Protein AF-A0A376LDK3-F1 (afdb_monomer_lite)

Organism: Escherichia coli (NCBI:txid562)

Radius of gyration: 25.38 Å; chains: 1; bounding box: 50×48×61 Å

Secondary structure (DSSP, 8-state):
--PPPPP--HHHHHHHHHHTT-B-S-HHHHHHHHHHH-HHHHHHHHGGGEEEEE-TTS-EEEEEEEPTT-BHHHHHHHHHHHHHHHHHHHHHHHHHHHHHHHHHHHHHHTT-TTGGG-GGGB-GGGHHHHHHHHHHHHHHHHH---HHHHHHHHTT----HHHHGGG--HHHHHHHHHHB-HHHHHHHHHTT--

Foldseek 3Di:
DPDDDDDDQLVRLLVLCVVLPAAEPDSVVSSVCCVVQNPVNLCVQQQVQFDWDADPVRDIDGDSHGDHPHYPVVSVVSVVVVVVVVVVVVVVVVVVLVVLLVLLLVLQLVVPQVSLLDCVFFDPVCVVVSVVLNVVLVVLLVPDPPPVSVVCVVVVHDHGSNRSSVSDDPVSSVSSLVGGDPVSVVSSVVVPPD

Structure (mmCIF, N/CA/C/O backbone):
data_AF-A0A376LDK3-F1
#
_entry.id   AF-A0A376LDK3-F1
#
loop_
_atom_site.group_PDB
_atom_site.id
_atom_site.type_symbol
_atom_site.label_atom_id
_atom_site.label_alt_id
_atom_site.label_comp_id
_atom_site.label_asym_id
_atom_site.label_entity_id
_atom_site.label_seq_id
_atom_site.pdbx_PDB_ins_code
_atom_site.Cartn_x
_atom_site.Cartn_y
_atom_site.Cartn_z
_atom_site.occupancy
_atom_site.B_iso_or_equiv
_atom_site.auth_seq_id
_atom_site.auth_comp_id
_atom_site.auth_asym_id
_atom_site.auth_atom_id
_atom_site.pdbx_PDB_model_num
ATOM 1 N N . MET A 1 1 ? 11.471 0.321 31.459 1.00 45.50 1 MET A N 1
ATOM 2 C CA . MET A 1 1 ? 10.800 -0.298 30.294 1.00 45.50 1 MET A CA 1
ATOM 3 C C . MET A 1 1 ? 9.301 -0.190 30.492 1.00 45.50 1 MET A C 1
ATOM 5 O O . MET A 1 1 ? 8.832 -0.528 31.570 1.00 45.50 1 MET A O 1
ATOM 9 N N . ILE A 1 2 ? 8.561 0.310 29.501 1.00 55.84 2 ILE A N 1
ATOM 10 C CA . ILE A 1 2 ? 7.094 0.268 29.533 1.00 55.84 2 ILE A CA 1
ATOM 11 C C . ILE A 1 2 ? 6.700 -1.171 29.190 1.00 55.84 2 ILE A C 1
ATOM 13 O O . ILE A 1 2 ? 6.994 -1.636 28.091 1.00 55.84 2 ILE A O 1
ATOM 17 N N . ALA A 1 3 ? 6.115 -1.889 30.147 1.00 75.81 3 ALA A N 1
ATOM 18 C CA . ALA A 1 3 ? 5.680 -3.266 29.942 1.00 75.81 3 ALA A CA 1
ATOM 19 C C . ALA A 1 3 ? 4.561 -3.337 28.890 1.00 75.81 3 ALA A C 1
ATOM 21 O O . ALA A 1 3 ? 3.745 -2.416 28.768 1.00 75.81 3 ALA A O 1
ATOM 22 N N . ALA A 1 4 ? 4.517 -4.437 28.134 1.00 81.75 4 ALA A N 1
ATOM 23 C CA . ALA A 1 4 ? 3.424 -4.698 27.207 1.00 81.75 4 ALA A CA 1
ATOM 24 C C . ALA A 1 4 ? 2.089 -4.719 27.966 1.00 81.75 4 ALA A C 1
ATOM 26 O O . ALA A 1 4 ? 1.998 -5.247 29.076 1.00 81.75 4 ALA A O 1
ATOM 27 N N . LYS A 1 5 ? 1.045 -4.128 27.373 1.00 82.50 5 LYS A N 1
ATOM 28 C CA . LYS A 1 5 ? -0.287 -4.146 27.986 1.00 82.50 5 LYS A CA 1
ATOM 29 C C . LYS A 1 5 ? -0.796 -5.594 28.039 1.00 82.50 5 LYS A C 1
ATOM 31 O O . LYS A 1 5 ? -0.665 -6.293 27.033 1.00 82.50 5 LYS A O 1
ATOM 36 N N . PRO A 1 6 ? -1.383 -6.036 29.166 1.00 87.31 6 PRO A N 1
ATOM 37 C CA . PRO A 1 6 ? -1.917 -7.386 29.277 1.00 87.31 6 PRO A CA 1
ATOM 38 C C . PRO A 1 6 ? -3.079 -7.591 28.301 1.00 87.31 6 PRO A C 1
ATOM 40 O O . PRO A 1 6 ? -3.786 -6.640 27.946 1.00 87.31 6 PRO A O 1
ATOM 43 N N . HIS A 1 7 ? -3.273 -8.843 27.887 1.00 90.12 7 HIS A N 1
ATOM 44 C CA . HIS A 1 7 ? -4.438 -9.243 27.108 1.00 90.12 7 HIS A CA 1
ATOM 45 C C . HIS A 1 7 ? -5.730 -8.912 27.869 1.00 90.12 7 HIS A C 1
ATOM 47 O O . HIS A 1 7 ? -5.774 -8.998 29.096 1.00 90.12 7 HIS A O 1
ATOM 53 N N . LYS A 1 8 ? -6.770 -8.532 27.125 1.00 92.50 8 LYS A N 1
ATOM 54 C CA . LYS A 1 8 ? -8.116 -8.289 27.639 1.00 92.50 8 LYS A CA 1
ATOM 55 C C . LYS A 1 8 ? -9.121 -8.989 26.744 1.00 92.50 8 LYS A C 1
ATOM 57 O O . LYS A 1 8 ? -9.033 -8.857 25.523 1.00 92.50 8 LYS A O 1
ATOM 62 N N . ASP A 1 9 ? -10.071 -9.683 27.350 1.00 95.50 9 ASP A N 1
ATOM 63 C CA . ASP A 1 9 ? -11.200 -10.270 26.641 1.00 95.50 9 ASP A CA 1
ATOM 64 C C . ASP A 1 9 ? -12.110 -9.179 26.046 1.00 95.50 9 ASP A C 1
ATOM 66 O O . ASP A 1 9 ? -12.100 -8.020 26.473 1.00 95.50 9 ASP A O 1
ATOM 70 N N . TYR A 1 10 ? -12.929 -9.527 25.055 1.00 95.69 10 TYR A N 1
ATOM 71 C CA . TYR A 1 10 ? -13.842 -8.586 24.408 1.00 95.69 10 TYR A CA 1
ATOM 72 C C . TYR A 1 10 ? -14.801 -7.905 25.388 1.00 95.69 10 TYR A C 1
ATOM 74 O O . TYR A 1 10 ? -15.094 -6.717 25.220 1.00 95.69 10 TYR A O 1
ATOM 82 N N . HIS A 1 11 ? -15.254 -8.612 26.425 1.00 96.00 11 HIS A N 1
ATOM 83 C CA . HIS A 1 11 ? -16.090 -8.016 27.467 1.00 96.00 11 HIS A CA 1
ATOM 84 C C . HIS A 1 11 ? -15.324 -6.983 28.305 1.00 96.00 11 HIS A C 1
ATOM 86 O O . HIS A 1 11 ? -15.854 -5.910 28.595 1.00 96.00 11 HIS A O 1
ATOM 92 N N . GLU A 1 12 ? -14.061 -7.257 28.636 1.00 96.56 12 GLU A N 1
ATOM 93 C CA . GLU A 1 12 ? -13.197 -6.321 29.362 1.00 96.56 12 GLU A CA 1
ATOM 94 C C . GLU A 1 12 ? -12.845 -5.096 28.509 1.00 96.56 12 GLU A C 1
ATOM 96 O O . GLU A 1 12 ? -12.808 -3.970 29.005 1.00 96.56 12 GLU A O 1
ATOM 101 N N . LEU A 1 13 ? -12.613 -5.295 27.209 1.00 96.25 13 LEU A N 1
ATOM 102 C CA . LEU A 1 13 ? -12.382 -4.214 26.253 1.00 96.25 13 LEU A CA 1
ATOM 103 C C . LEU A 1 13 ? -13.614 -3.317 26.114 1.00 96.25 13 LEU A C 1
ATOM 105 O O . LEU A 1 13 ? -13.476 -2.095 26.074 1.00 96.25 13 LEU A O 1
ATOM 109 N N . LEU A 1 14 ? -14.812 -3.904 26.071 1.00 97.00 14 LEU A N 1
ATOM 110 C CA . LEU A 1 14 ? -16.063 -3.151 26.079 1.00 97.00 14 LEU A CA 1
ATOM 111 C C . LEU A 1 14 ? -16.234 -2.369 27.390 1.00 97.00 14 LEU A C 1
ATOM 113 O O . LEU A 1 14 ? -16.564 -1.183 27.350 1.00 97.00 14 LEU A O 1
ATOM 117 N N . GLY A 1 15 ? -15.948 -3.001 28.532 1.00 96.88 15 GLY A N 1
ATOM 118 C CA . GLY A 1 15 ? -15.949 -2.351 29.844 1.00 96.88 15 GLY A CA 1
ATOM 119 C C . GLY A 1 15 ? -15.013 -1.143 29.893 1.00 96.88 15 GLY A C 1
ATOM 120 O O . GLY A 1 15 ? -15.425 -0.064 30.308 1.00 96.88 15 GLY A O 1
ATOM 121 N N . LEU A 1 16 ? -13.798 -1.280 29.358 1.00 96.06 16 LEU A N 1
ATOM 122 C CA . LEU A 1 16 ? -12.819 -0.196 29.272 1.00 96.06 16 LEU A CA 1
ATOM 123 C C . LEU A 1 16 ? -13.313 0.987 28.423 1.00 96.06 16 LEU A C 1
ATOM 125 O O . LEU A 1 16 ? -13.030 2.142 28.739 1.00 96.06 16 LEU A O 1
ATOM 129 N N . LEU A 1 17 ? -14.021 0.727 27.320 1.00 96.88 17 LEU A N 1
ATOM 130 C CA . LEU A 1 17 ? -14.578 1.789 26.476 1.00 96.88 17 LEU A CA 1
ATOM 131 C C . LEU A 1 17 ? -15.693 2.554 27.199 1.00 96.88 17 LEU A C 1
ATOM 133 O O . LEU A 1 17 ? -15.697 3.786 27.163 1.00 96.88 17 LEU A O 1
ATOM 137 N N . LEU A 1 18 ? -16.582 1.836 27.893 1.00 97.00 18 LEU A N 1
ATOM 138 C CA . LEU A 1 18 ? -17.624 2.434 28.732 1.00 97.00 18 LEU A CA 1
ATOM 139 C C . LEU A 1 18 ? -17.014 3.268 29.862 1.00 97.00 18 LEU A C 1
ATOM 141 O O . LEU A 1 18 ? -17.389 4.424 30.036 1.00 97.00 18 LEU A O 1
ATOM 145 N N . GLU A 1 19 ? -16.028 2.715 30.577 1.00 97.25 19 GLU A N 1
ATOM 146 C CA . GLU A 1 19 ? -15.321 3.403 31.661 1.00 97.25 19 GLU A CA 1
ATOM 147 C C . GLU A 1 19 ? -14.725 4.724 31.170 1.00 97.25 19 GLU A C 1
ATOM 149 O O . GLU A 1 19 ? -14.817 5.742 31.846 1.00 97.25 19 GLU A O 1
ATOM 154 N N . ARG A 1 20 ? -14.170 4.742 29.956 1.00 96.44 20 ARG A N 1
ATOM 155 C CA . ARG A 1 20 ? -13.566 5.926 29.329 1.00 96.44 20 ARG A CA 1
ATOM 156 C C . ARG A 1 20 ? -14.573 6.954 28.804 1.00 96.44 20 ARG A C 1
ATOM 158 O O . ARG A 1 20 ? -14.144 8.013 28.346 1.00 96.44 20 ARG A O 1
ATOM 165 N N . GLY A 1 21 ? -15.873 6.679 28.891 1.00 96.62 21 GLY A N 1
ATOM 166 C CA . GLY A 1 21 ? -16.945 7.594 28.494 1.00 96.62 21 GLY A CA 1
ATOM 167 C C . GLY A 1 21 ? -17.462 7.400 27.067 1.00 96.62 21 GLY A C 1
ATOM 168 O O . GLY A 1 21 ? -18.100 8.304 26.533 1.00 96.62 21 GLY A O 1
ATOM 169 N N . MET A 1 22 ? -17.191 6.258 26.423 1.00 97.75 22 MET A N 1
ATOM 170 C CA . MET A 1 22 ? -17.779 5.944 25.117 1.00 97.75 22 MET A CA 1
ATOM 171 C C . MET A 1 22 ? -19.214 5.444 25.283 1.00 97.75 22 MET A C 1
ATOM 173 O O . MET A 1 22 ? -19.478 4.526 26.057 1.00 97.75 22 MET A O 1
ATOM 177 N N . ILE A 1 23 ? -20.131 6.000 24.497 1.00 98.25 23 ILE A N 1
ATOM 178 C CA . ILE A 1 23 ? -21.514 5.530 24.410 1.00 98.25 23 ILE A CA 1
ATOM 179 C C . ILE A 1 23 ? -21.542 4.249 23.573 1.00 98.25 23 ILE A C 1
ATOM 181 O O . ILE A 1 23 ? -21.017 4.213 22.460 1.00 98.25 23 ILE A O 1
ATOM 185 N N . ILE A 1 24 ? -22.166 3.197 24.097 1.00 97.81 24 ILE A N 1
ATOM 186 C CA . ILE A 1 24 ? -22.354 1.927 23.390 1.00 97.81 24 ILE A CA 1
ATOM 187 C C . ILE A 1 24 ? -23.816 1.525 23.543 1.00 97.81 24 ILE A C 1
ATOM 189 O O . ILE A 1 24 ? -24.223 1.108 24.629 1.00 97.81 24 ILE A O 1
ATOM 193 N N . ASN A 1 25 ? -24.596 1.661 22.470 1.00 96.50 25 ASN A N 1
ATOM 194 C CA . ASN A 1 25 ? -26.033 1.389 22.506 1.00 96.50 25 ASN A CA 1
ATOM 195 C C . ASN A 1 25 ? -26.313 -0.114 22.398 1.00 96.50 25 ASN A C 1
ATOM 197 O O . ASN A 1 25 ? -27.138 -0.645 23.135 1.00 96.50 25 ASN A O 1
ATOM 201 N N . ASP A 1 26 ? -25.583 -0.817 21.527 1.00 97.00 26 ASP A N 1
ATOM 202 C CA . ASP A 1 26 ? -25.682 -2.273 21.379 1.00 97.00 26 ASP A CA 1
ATOM 203 C C . ASP A 1 26 ? -24.358 -2.950 21.758 1.00 97.00 26 ASP A C 1
ATOM 205 O O . ASP A 1 26 ? -23.429 -3.082 20.952 1.00 97.00 26 ASP A O 1
ATOM 209 N N . ARG A 1 27 ? -24.277 -3.410 23.012 1.00 97.19 27 ARG A N 1
ATOM 210 C CA . ARG A 1 27 ? -23.076 -4.060 23.564 1.00 97.19 27 ARG A CA 1
ATOM 211 C C . ARG A 1 27 ? -22.736 -5.367 22.853 1.00 97.19 27 ARG A C 1
ATOM 213 O O . ARG A 1 27 ? -21.565 -5.638 22.597 1.00 97.19 27 ARG A O 1
ATOM 220 N N . ASN A 1 28 ? -23.746 -6.154 22.486 1.00 97.38 28 ASN A N 1
ATOM 221 C CA . ASN A 1 28 ? -23.542 -7.430 21.805 1.00 97.38 28 ASN A CA 1
ATOM 222 C C . ASN A 1 28 ? -22.991 -7.202 20.394 1.00 97.38 28 ASN A C 1
ATOM 224 O O . ASN A 1 28 ? -22.058 -7.884 19.966 1.00 97.38 28 ASN A O 1
ATOM 228 N N . ARG A 1 29 ? -23.523 -6.210 19.670 1.00 96.69 29 ARG A N 1
ATOM 229 C CA . ARG A 1 29 ? -22.967 -5.791 18.379 1.00 96.69 29 ARG A CA 1
ATOM 230 C C . ARG A 1 29 ? -21.554 -5.254 18.536 1.00 96.69 29 ARG A C 1
ATOM 232 O O . ARG A 1 29 ? -20.702 -5.641 17.740 1.00 96.69 29 ARG A O 1
ATOM 239 N N . ALA A 1 30 ? -21.284 -4.427 19.543 1.00 97.50 30 ALA A N 1
ATOM 240 C CA . ALA A 1 30 ? -19.947 -3.897 19.787 1.00 97.50 30 ALA A CA 1
ATOM 241 C C . ALA A 1 30 ? -18.916 -5.011 20.026 1.00 97.50 30 ALA A C 1
ATOM 243 O O . ALA A 1 30 ? -17.880 -5.013 19.366 1.00 97.50 30 ALA A O 1
ATOM 244 N N . ILE A 1 31 ? -19.231 -6.013 20.854 1.00 97.75 31 ILE A N 1
ATOM 245 C CA . ILE A 1 31 ? -18.377 -7.197 21.071 1.00 97.75 31 ILE A CA 1
ATOM 246 C C . ILE A 1 31 ? -18.118 -7.940 19.759 1.00 97.75 31 ILE A C 1
ATOM 248 O O . ILE A 1 31 ? -16.963 -8.182 19.412 1.00 97.75 31 ILE A O 1
ATOM 252 N N . ARG A 1 32 ? -19.168 -8.226 18.973 1.00 97.44 32 ARG A N 1
ATOM 253 C CA . ARG A 1 32 ? -19.007 -8.871 17.655 1.00 97.44 32 ARG A CA 1
ATOM 254 C C . ARG A 1 32 ? -18.116 -8.058 16.714 1.00 97.44 32 ARG A C 1
ATOM 256 O O . ARG A 1 32 ? -17.373 -8.627 15.924 1.00 97.44 32 ARG A O 1
ATOM 263 N N . LYS A 1 33 ? -18.188 -6.724 16.745 1.00 97.25 33 LYS A N 1
ATOM 264 C CA . LYS A 1 33 ? -17.343 -5.871 15.893 1.00 97.25 33 LYS A CA 1
ATOM 265 C C . LYS A 1 33 ? -15.912 -5.764 16.403 1.00 97.25 33 LYS A C 1
ATOM 267 O O . LYS A 1 33 ? -14.994 -5.760 15.584 1.00 97.25 33 LYS A O 1
ATOM 272 N N . LEU A 1 34 ? -15.711 -5.748 17.717 1.00 96.75 34 LEU A N 1
ATOM 273 C CA . LEU A 1 34 ? -14.390 -5.831 18.334 1.00 96.75 34 LEU A CA 1
ATOM 274 C C . LEU A 1 34 ? -13.687 -7.146 17.981 1.00 96.75 34 LEU A C 1
ATOM 276 O O . LEU A 1 34 ? -12.497 -7.106 17.678 1.00 96.75 34 LEU A O 1
ATOM 280 N N . SER A 1 35 ? -14.405 -8.273 17.939 1.00 96.25 35 SER A N 1
ATOM 281 C CA . SER A 1 35 ? -13.826 -9.560 17.532 1.00 96.25 35 SER A CA 1
ATOM 282 C C . SER A 1 35 ? -13.539 -9.647 16.032 1.00 96.25 35 SER A C 1
ATOM 284 O O . SER A 1 35 ? -12.502 -10.169 15.640 1.00 96.25 35 SER A O 1
ATOM 286 N N . GLN A 1 36 ? -14.406 -9.082 15.184 1.00 96.19 36 GLN A N 1
ATOM 287 C CA . GLN A 1 36 ? -14.235 -9.109 13.724 1.00 96.19 36 GLN A CA 1
ATOM 288 C C . GLN A 1 36 ? -13.151 -8.153 13.207 1.00 96.19 36 GLN A C 1
ATOM 290 O O . GLN A 1 36 ? -12.461 -8.470 12.242 1.00 96.19 36 GLN A O 1
ATOM 295 N N . VAL A 1 37 ? -13.044 -6.951 13.782 1.00 96.00 37 VAL A N 1
ATOM 296 C CA . VAL A 1 37 ? -12.155 -5.889 13.269 1.00 96.00 37 VAL A CA 1
ATOM 297 C C . VAL A 1 37 ? -10.897 -5.727 14.118 1.00 96.00 37 VAL A C 1
ATOM 299 O O . VAL A 1 37 ? -9.852 -5.334 13.597 1.00 96.00 37 VAL A O 1
ATOM 302 N N . GLY A 1 38 ? -10.981 -6.037 15.411 1.00 95.38 38 GLY A N 1
ATOM 303 C CA . GLY A 1 38 ? -9.908 -5.844 16.376 1.00 95.38 38 GLY A CA 1
ATOM 304 C C . GLY A 1 38 ? -9.941 -4.465 17.039 1.00 95.38 38 GLY A C 1
ATOM 305 O O . GLY A 1 38 ? -10.113 -3.430 16.388 1.00 95.38 38 GLY A O 1
ATOM 306 N N . TYR A 1 39 ? -9.709 -4.448 18.355 1.00 94.94 39 TYR A N 1
ATOM 307 C CA . TYR A 1 39 ? -9.692 -3.228 19.169 1.00 94.94 39 TYR A CA 1
ATOM 308 C C . TYR A 1 39 ? -8.679 -2.198 18.664 1.00 94.94 39 TYR A C 1
ATOM 310 O O . TYR A 1 39 ? -9.011 -1.026 18.519 1.00 94.94 39 TYR A O 1
ATOM 318 N N . TYR A 1 40 ? -7.448 -2.625 18.362 1.00 93.81 40 TYR A N 1
ATOM 319 C CA . TYR A 1 40 ? -6.385 -1.704 17.957 1.00 93.81 40 TYR A CA 1
ATOM 320 C C . TYR A 1 40 ? -6.697 -1.010 16.625 1.00 93.81 40 TYR A C 1
ATOM 322 O O . TYR A 1 40 ? -6.542 0.205 16.515 1.00 93.81 40 TYR A O 1
ATOM 330 N N . ARG A 1 41 ? -7.233 -1.752 15.646 1.00 94.69 41 ARG A N 1
ATOM 331 C CA . ARG A 1 41 ? -7.661 -1.192 14.358 1.00 94.69 41 ARG A CA 1
ATOM 332 C C . ARG A 1 41 ? -8.772 -0.165 14.538 1.00 94.69 41 ARG A C 1
ATOM 334 O O . ARG A 1 41 ? -8.656 0.940 14.020 1.00 94.69 41 ARG A O 1
ATOM 341 N N . LEU A 1 42 ? -9.815 -0.507 15.295 1.00 96.62 42 LEU A N 1
ATOM 342 C CA . LEU A 1 42 ? -10.904 0.427 15.584 1.00 96.62 42 LEU A CA 1
ATOM 343 C C . LEU A 1 42 ? -10.421 1.632 16.408 1.00 96.62 42 LEU A C 1
ATOM 345 O O . LEU A 1 42 ? -10.965 2.726 16.274 1.00 96.62 42 LEU A O 1
ATOM 349 N N . SER A 1 43 ? -9.341 1.474 17.182 1.00 95.31 43 SER A N 1
ATOM 350 C CA . SER A 1 43 ? -8.823 2.557 18.010 1.00 95.31 43 SER A CA 1
ATOM 351 C C . SER A 1 43 ? -8.268 3.754 17.272 1.00 95.31 43 SER A C 1
ATOM 353 O O . SER A 1 43 ? -8.377 4.863 17.791 1.00 95.31 43 SER A O 1
ATOM 355 N N . GLY A 1 44 ? -7.788 3.565 16.042 1.00 95.81 44 GLY A N 1
ATOM 356 C CA . GLY A 1 44 ? -7.421 4.682 15.176 1.00 95.81 44 GLY A CA 1
ATOM 357 C C . GLY A 1 44 ? -8.606 5.599 14.856 1.00 95.81 44 GLY A C 1
ATOM 358 O O . GLY A 1 44 ? -8.418 6.802 14.712 1.00 95.81 44 GLY A O 1
ATOM 359 N N . PHE A 1 45 ? -9.829 5.062 14.821 1.00 96.56 45 PHE A N 1
ATOM 360 C CA . PHE A 1 45 ? -11.023 5.804 14.407 1.00 96.56 45 PHE A CA 1
ATOM 361 C C . PHE A 1 45 ? -11.660 6.615 15.543 1.00 96.56 45 PHE A C 1
ATOM 363 O O . PHE A 1 45 ? -12.203 7.682 15.281 1.00 96.56 45 PHE A O 1
ATOM 370 N N . TRP A 1 46 ? -11.554 6.175 16.804 1.00 95.50 46 TRP A N 1
ATOM 371 C CA . TRP A 1 46 ? -11.980 6.981 17.964 1.00 95.50 46 TRP A CA 1
ATOM 372 C C . TRP A 1 46 ? -10.839 7.785 18.601 1.00 95.50 46 TRP A C 1
ATOM 374 O O . TRP A 1 46 ? -11.082 8.566 19.521 1.00 95.50 46 TRP A O 1
ATOM 384 N N . TYR A 1 47 ? -9.583 7.606 18.169 1.00 94.88 47 TYR A N 1
ATOM 385 C CA . TYR A 1 47 ? -8.443 8.363 18.702 1.00 94.88 47 TYR A CA 1
ATOM 386 C C . T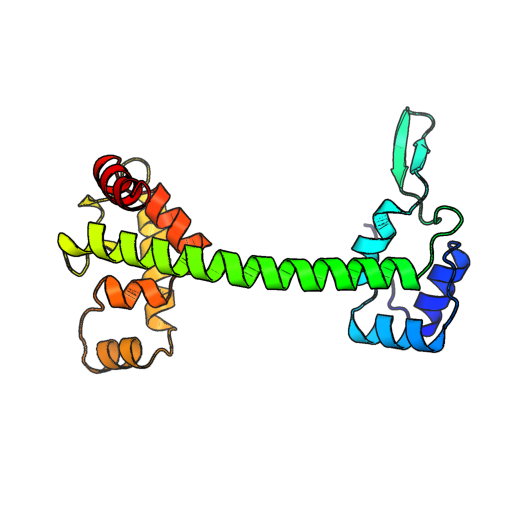YR A 1 47 ? -8.631 9.891 18.594 1.00 94.88 47 TYR A C 1
ATOM 388 O O . TYR A 1 47 ? -8.405 10.578 19.596 1.00 94.88 47 TYR A O 1
ATOM 396 N N . PRO A 1 48 ? -9.126 10.447 17.465 1.00 93.94 48 PRO A N 1
ATOM 397 C CA . PRO A 1 48 ? -9.408 11.880 17.347 1.00 93.94 48 PRO A CA 1
ATOM 398 C C . PRO A 1 48 ? -10.518 12.377 18.282 1.00 93.94 48 PRO A C 1
ATOM 400 O O . PRO A 1 48 ? -10.593 13.575 18.550 1.00 93.94 48 PRO A O 1
ATOM 403 N N . SER A 1 49 ? -11.355 11.479 18.801 1.00 95.06 49 SER A N 1
ATOM 404 C CA . SER A 1 49 ? -12.450 11.793 19.725 1.00 95.06 49 SER A CA 1
ATOM 405 C C . SER A 1 49 ? -12.025 11.762 21.197 1.00 95.06 49 SER A C 1
ATOM 407 O O . SER A 1 49 ? -12.867 11.881 22.082 1.00 95.06 49 SER A O 1
ATOM 409 N N . ARG A 1 50 ? -10.731 11.590 21.495 1.00 95.75 50 ARG A N 1
ATOM 410 C CA . ARG A 1 50 ? -10.192 11.662 22.862 1.00 95.75 50 ARG A CA 1
ATOM 411 C C . ARG A 1 50 ? -9.984 13.104 23.309 1.00 95.75 50 ARG A C 1
ATOM 413 O O . ARG A 1 50 ? -9.522 13.928 22.521 1.00 95.75 50 ARG A O 1
ATOM 420 N N . ILE A 1 51 ? -10.248 13.392 24.579 1.00 95.19 51 ILE A N 1
ATOM 421 C CA . ILE A 1 51 ? -10.038 14.720 25.168 1.00 95.19 51 ILE A CA 1
ATOM 422 C C . ILE A 1 51 ? -8.550 15.086 25.096 1.00 95.19 51 ILE A C 1
ATOM 424 O O . ILE A 1 51 ? -7.694 14.275 25.465 1.00 95.19 51 ILE A O 1
ATOM 428 N N . ILE A 1 52 ? -8.251 16.297 24.619 1.00 94.19 52 ILE A N 1
ATOM 429 C CA . ILE A 1 52 ? -6.910 16.890 24.664 1.00 94.19 52 ILE A CA 1
ATOM 430 C C . ILE A 1 52 ? -6.748 17.572 26.022 1.00 94.19 52 ILE A C 1
ATOM 432 O O . ILE A 1 52 ? -7.587 18.383 26.402 1.00 94.19 52 ILE A O 1
ATOM 436 N N . ALA A 1 53 ? -5.679 17.240 26.736 1.00 91.12 53 ALA A N 1
ATOM 437 C CA . ALA A 1 53 ? -5.267 17.921 27.954 1.00 91.12 53 ALA A CA 1
ATOM 438 C C . ALA A 1 53 ? -3.905 18.583 27.734 1.00 91.12 53 ALA A C 1
ATOM 440 O O . ALA A 1 53 ? -3.078 18.082 26.969 1.00 91.12 53 ALA A O 1
ATOM 441 N N . THR A 1 54 ? -3.668 19.692 28.427 1.00 90.69 54 THR A N 1
ATOM 442 C CA . THR A 1 54 ? -2.395 20.415 28.392 1.00 90.69 54 THR A CA 1
ATOM 443 C C . THR A 1 54 ? -1.700 20.239 29.730 1.00 90.69 54 THR A C 1
ATOM 445 O O . THR A 1 54 ? -2.312 20.398 30.781 1.00 90.69 54 THR A O 1
ATOM 448 N N . THR A 1 55 ? -0.430 19.856 29.689 1.00 86.69 55 THR A N 1
ATOM 449 C CA . THR A 1 55 ? 0.426 19.809 30.880 1.00 86.69 55 THR A CA 1
ATOM 450 C C . THR A 1 55 ? 0.772 21.215 31.361 1.00 86.69 55 THR A C 1
ATOM 452 O O . THR A 1 55 ? 0.772 22.158 30.572 1.00 86.69 55 THR A O 1
ATOM 455 N N . ASP A 1 56 ? 1.195 21.340 32.617 1.00 83.88 56 ASP A N 1
ATOM 456 C CA . ASP A 1 56 ? 1.634 22.619 33.203 1.00 83.88 56 ASP A CA 1
ATOM 457 C C . ASP A 1 56 ? 2.808 23.267 32.441 1.00 83.88 56 ASP A C 1
ATOM 459 O O . ASP A 1 56 ? 3.046 24.465 32.539 1.00 83.88 56 ASP A O 1
ATOM 463 N N . LYS A 1 57 ? 3.530 22.479 31.631 1.00 83.88 57 LYS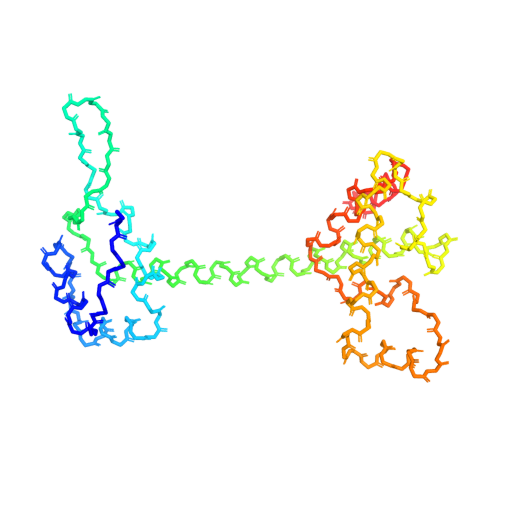 A N 1
ATOM 464 C CA . LYS A 1 57 ? 4.631 22.925 30.761 1.00 83.88 57 LYS A CA 1
ATOM 465 C C . LYS A 1 57 ? 4.174 23.333 29.350 1.00 83.88 57 LYS A C 1
ATOM 467 O O . LYS A 1 57 ? 5.008 23.479 28.463 1.00 83.88 57 LYS A O 1
ATOM 472 N N . GLY A 1 58 ? 2.866 23.452 29.108 1.00 85.44 58 GLY A N 1
ATOM 473 C CA . GLY A 1 58 ? 2.286 23.865 27.823 1.00 85.44 58 GLY A CA 1
ATOM 474 C C . GLY A 1 58 ? 2.198 22.768 26.752 1.00 85.44 58 GLY A C 1
ATOM 475 O O . GLY A 1 58 ? 1.740 23.030 25.643 1.00 85.44 58 GLY A O 1
ATOM 476 N N . LEU A 1 59 ? 2.600 21.527 27.052 1.00 86.88 59 LEU A N 1
ATOM 477 C CA . LEU A 1 59 ? 2.548 20.422 26.088 1.00 86.88 59 LEU A CA 1
ATOM 478 C C . LEU A 1 59 ? 1.152 19.780 26.060 1.00 86.88 59 LEU A C 1
ATOM 480 O O . LEU A 1 59 ? 0.664 19.336 27.102 1.00 86.88 59 LEU A O 1
ATOM 484 N N . SER A 1 60 ? 0.534 19.701 24.878 1.00 89.19 60 SER A N 1
ATOM 485 C CA . SER A 1 60 ? -0.773 19.057 24.656 1.00 89.19 60 SER A CA 1
ATOM 486 C C . SER A 1 60 ? -0.644 17.551 24.406 1.00 89.19 60 SER A C 1
ATOM 488 O O . SER A 1 60 ? 0.204 17.119 23.627 1.00 89.19 60 SER A O 1
ATOM 490 N N . TYR A 1 61 ? -1.522 16.746 25.007 1.00 89.88 61 TYR A N 1
ATOM 491 C CA . TYR A 1 61 ? -1.602 15.298 24.790 1.00 89.88 61 TYR A CA 1
ATOM 492 C C . TYR A 1 61 ? -3.053 14.795 24.788 1.00 89.88 61 TYR A C 1
ATOM 494 O O . TYR A 1 61 ? -3.956 15.419 25.343 1.00 89.88 61 TYR A O 1
ATOM 502 N N . ARG A 1 62 ? -3.296 13.645 24.150 1.00 91.38 62 ARG A N 1
ATOM 503 C CA . ARG A 1 62 ? -4.613 12.985 24.136 1.00 91.38 62 ARG A CA 1
ATOM 504 C C . ARG A 1 62 ? -4.743 12.078 25.356 1.00 91.38 62 ARG A C 1
ATOM 506 O O . ARG A 1 62 ? -3.939 11.165 25.535 1.00 91.38 62 ARG A O 1
ATOM 513 N N . THR A 1 63 ? -5.771 12.301 26.163 1.00 93.44 63 THR A N 1
ATOM 514 C CA . THR A 1 63 ? -6.099 11.445 27.309 1.00 93.44 63 THR A CA 1
ATOM 515 C C . THR A 1 63 ? -6.741 10.128 26.855 1.00 93.44 63 THR A C 1
ATOM 517 O O . THR A 1 63 ? -7.015 9.909 25.673 1.00 93.44 63 THR A O 1
ATOM 520 N N . ASP A 1 64 ? -7.004 9.225 27.799 1.00 92.62 64 ASP A N 1
ATOM 521 C CA . ASP A 1 64 ? -7.799 8.020 27.541 1.00 92.62 64 ASP A CA 1
ATOM 522 C C . ASP A 1 64 ? -9.318 8.266 27.595 1.00 92.62 64 ASP A C 1
ATOM 524 O O . ASP A 1 64 ? -10.077 7.361 27.255 1.00 92.62 64 ASP A O 1
ATOM 528 N N . ARG A 1 65 ? -9.769 9.464 27.993 1.00 96.00 65 ARG A N 1
ATOM 529 C CA . ARG A 1 65 ? -11.191 9.825 28.090 1.00 96.00 65 ARG A CA 1
ATOM 530 C C . ARG A 1 65 ? -11.726 10.320 26.748 1.00 96.00 65 ARG A C 1
ATOM 532 O O . ARG A 1 65 ? -11.030 11.025 26.013 1.00 96.00 65 ARG A O 1
ATOM 539 N N . PHE A 1 66 ? -12.969 9.972 26.439 1.00 96.44 66 PHE A N 1
ATOM 540 C CA . PHE A 1 66 ? -13.646 10.393 25.212 1.00 96.44 66 PHE A CA 1
ATOM 541 C C . PHE A 1 66 ? -14.400 11.715 25.387 1.00 96.44 66 PHE A C 1
ATOM 543 O O . PHE A 1 66 ? -14.858 12.041 26.479 1.00 96.44 66 PHE A O 1
ATOM 550 N N . LEU A 1 67 ? -14.536 12.470 24.295 1.00 96.44 67 LEU A N 1
ATOM 551 C CA . LEU A 1 67 ? -15.416 13.635 24.218 1.00 96.44 67 LEU A CA 1
ATOM 552 C C . LEU A 1 67 ? -16.877 13.205 24.404 1.00 96.44 67 LEU A C 1
ATOM 554 O O . LEU A 1 67 ? -17.287 12.143 23.922 1.00 96.44 67 LEU A O 1
ATOM 558 N N . THR A 1 68 ? -17.678 14.056 25.044 1.00 94.88 68 THR A N 1
ATOM 559 C CA . THR A 1 68 ? -19.115 13.824 25.240 1.00 94.88 68 THR A CA 1
ATOM 560 C C . THR A 1 68 ? -19.817 13.550 23.909 1.00 94.88 68 THR A C 1
ATOM 562 O O . THR A 1 68 ? -19.592 14.244 22.920 1.00 94.88 68 THR A O 1
ATOM 565 N N . GLY A 1 69 ? -20.670 12.523 23.873 1.00 94.75 69 GLY A N 1
ATOM 566 C CA . GLY A 1 69 ? -21.399 12.130 22.661 1.00 94.75 69 GLY A CA 1
ATOM 567 C C . GLY A 1 69 ? -20.622 11.214 21.706 1.00 94.75 69 GLY A C 1
ATOM 568 O O . GLY A 1 69 ? -21.169 10.820 20.673 1.00 94.75 69 GLY A O 1
ATOM 569 N N . THR A 1 70 ? -19.379 10.840 22.034 1.00 96.50 70 THR A N 1
ATOM 570 C CA . THR A 1 70 ? -18.628 9.827 21.277 1.00 96.50 70 THR A CA 1
ATOM 571 C C . THR A 1 70 ? -19.301 8.467 21.439 1.00 96.50 70 THR A C 1
ATOM 573 O O . THR A 1 70 ? -19.357 7.937 22.548 1.00 96.50 70 THR A O 1
ATOM 576 N N . SER A 1 71 ? -19.786 7.882 20.341 1.00 97.81 71 SER A N 1
ATOM 577 C CA . SER A 1 71 ? -20.388 6.547 20.340 1.00 97.81 71 SER A CA 1
ATOM 578 C C . SER A 1 71 ? -19.583 5.535 19.532 1.00 97.81 71 SER A C 1
ATOM 580 O O . SER A 1 71 ? -18.917 5.867 18.540 1.00 97.81 71 SER A O 1
ATOM 582 N N . PHE A 1 72 ? -19.659 4.276 19.957 1.00 97.94 72 PHE A N 1
ATOM 583 C CA . PHE A 1 72 ? -19.033 3.161 19.258 1.00 97.94 72 PHE A CA 1
ATOM 584 C C . PHE A 1 72 ? -19.596 3.015 17.843 1.00 97.94 72 PHE A C 1
ATOM 586 O O . PHE A 1 72 ? -18.837 2.806 16.901 1.00 97.94 72 PHE A O 1
ATOM 593 N N . GLU A 1 73 ? -20.908 3.182 17.672 1.00 97.19 73 GLU A N 1
ATOM 594 C CA . GLU A 1 73 ? -21.583 3.057 16.381 1.00 97.19 73 GLU A CA 1
ATOM 595 C C . GLU A 1 73 ? -21.066 4.086 15.373 1.00 97.19 73 GLU A C 1
ATOM 597 O O . GLU A 1 73 ? -20.655 3.694 14.286 1.00 97.19 73 GLU A O 1
ATOM 602 N N . LYS A 1 74 ? -20.960 5.368 15.754 1.00 96.12 74 LYS A N 1
ATOM 603 C CA . LYS A 1 74 ? -20.402 6.408 14.871 1.00 96.12 74 LYS A CA 1
ATOM 604 C C . LYS A 1 74 ? -18.943 6.137 14.518 1.00 96.12 74 LYS A C 1
ATOM 606 O O . LYS A 1 74 ? -18.527 6.359 13.384 1.00 96.12 74 LYS A O 1
ATOM 611 N N . THR A 1 75 ? -18.164 5.636 15.478 1.00 96.31 75 THR A N 1
ATOM 612 C CA . THR A 1 75 ? -16.775 5.254 15.203 1.00 96.31 75 THR A CA 1
ATOM 613 C C . THR A 1 75 ? -16.708 4.098 14.205 1.00 96.31 75 THR A C 1
ATOM 615 O O . THR A 1 75 ? -15.881 4.093 13.293 1.00 96.31 75 THR A O 1
ATOM 618 N N . TYR A 1 76 ? -17.589 3.112 14.361 1.00 97.56 76 TYR A N 1
ATOM 619 C CA . TYR A 1 76 ? -17.676 1.984 13.448 1.00 97.56 76 TYR A CA 1
ATOM 620 C C . TYR A 1 76 ? -18.154 2.409 12.053 1.00 97.56 76 TYR A C 1
ATOM 622 O O . TYR A 1 76 ? -17.631 1.915 11.056 1.00 97.56 76 TYR A O 1
ATOM 630 N N . ASP A 1 77 ? -19.084 3.357 11.960 1.00 97.19 77 ASP A N 1
ATOM 631 C CA . ASP A 1 77 ? -19.540 3.917 10.686 1.00 97.19 77 ASP A CA 1
ATOM 632 C C . ASP A 1 77 ? -18.413 4.674 9.970 1.00 97.19 77 ASP A C 1
ATOM 634 O O . ASP A 1 77 ? -18.242 4.511 8.760 1.00 97.19 77 ASP A O 1
ATOM 638 N N . LEU A 1 78 ? -17.572 5.412 10.707 1.00 97.00 78 LEU A N 1
ATOM 639 C CA . LEU A 1 78 ? -16.362 6.033 10.160 1.00 97.00 78 LEU A CA 1
ATOM 640 C C . LEU A 1 78 ? -15.380 4.982 9.617 1.00 97.00 78 LEU A C 1
ATOM 642 O O . LEU A 1 78 ? -14.841 5.147 8.523 1.00 97.00 78 LEU A O 1
ATOM 646 N N . TYR A 1 79 ? -15.193 3.871 10.337 1.00 97.62 79 TYR A N 1
ATOM 647 C CA . TYR A 1 79 ? -14.409 2.735 9.842 1.00 97.62 79 TYR A CA 1
ATOM 648 C C . TYR A 1 79 ? -14.995 2.149 8.5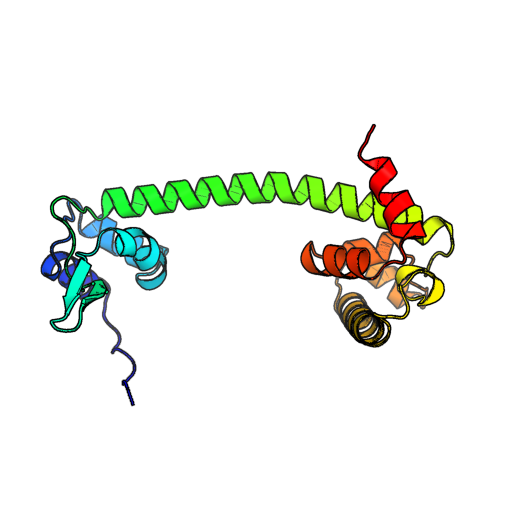46 1.00 97.62 79 TYR A C 1
ATOM 650 O O . TYR A 1 79 ? -14.256 1.858 7.603 1.00 97.62 79 TYR A O 1
ATOM 658 N N . LEU A 1 80 ? -16.318 1.977 8.468 1.00 97.50 80 LEU A N 1
ATOM 659 C CA . LEU A 1 80 ? -16.976 1.471 7.262 1.00 97.50 80 LEU A CA 1
ATOM 660 C C . LEU A 1 80 ? -16.839 2.437 6.084 1.00 97.50 80 LEU A C 1
ATOM 662 O O . LEU A 1 80 ? -16.633 1.985 4.957 1.00 97.50 80 LEU A O 1
ATOM 666 N N . PHE A 1 81 ? -16.947 3.740 6.333 1.00 97.94 81 PHE A N 1
ATOM 667 C CA . PHE A 1 81 ? -16.721 4.770 5.327 1.00 97.94 81 PHE A CA 1
ATOM 668 C C . PHE A 1 81 ? -15.293 4.703 4.773 1.00 97.94 81 PHE A C 1
ATOM 670 O O . PHE A 1 81 ? -15.121 4.551 3.566 1.00 97.94 81 PHE A O 1
ATOM 677 N N . ASP A 1 82 ? -14.281 4.709 5.644 1.00 97.25 82 ASP A N 1
ATOM 678 C CA . ASP A 1 82 ? -12.873 4.576 5.250 1.00 97.25 82 ASP A CA 1
ATOM 679 C C . ASP A 1 82 ? -12.613 3.271 4.478 1.00 97.25 82 ASP A C 1
ATOM 681 O O . ASP A 1 82 ? -11.914 3.262 3.465 1.00 97.25 82 ASP A O 1
ATOM 685 N N . LYS A 1 83 ? -13.228 2.157 4.898 1.00 96.12 83 LYS A N 1
ATOM 686 C CA . LYS A 1 83 ? -13.156 0.890 4.161 1.00 96.12 83 LYS A CA 1
ATOM 687 C C . LYS A 1 83 ? -13.688 1.029 2.735 1.00 96.12 83 LYS A C 1
ATOM 689 O O . LYS A 1 83 ? -13.031 0.554 1.812 1.00 96.12 83 LYS A O 1
ATOM 694 N N . LYS A 1 84 ? -14.855 1.653 2.552 1.00 98.06 84 LYS A N 1
ATOM 695 C CA . LYS A 1 84 ? -15.447 1.877 1.224 1.00 98.06 84 LYS A CA 1
ATOM 696 C C . LYS A 1 84 ? -14.572 2.799 0.377 1.00 98.06 84 LYS A C 1
ATOM 698 O O . LYS A 1 84 ? -14.304 2.472 -0.772 1.00 98.06 84 LYS A O 1
ATOM 703 N N . LEU A 1 85 ? -14.073 3.889 0.960 1.00 97.81 85 LEU A N 1
ATOM 704 C CA . LEU A 1 85 ? -13.167 4.811 0.280 1.00 97.81 85 LEU A CA 1
ATOM 705 C C . LEU A 1 85 ? -11.887 4.104 -0.177 1.00 97.81 85 LEU A C 1
ATOM 707 O O . LEU A 1 85 ? -11.492 4.249 -1.327 1.00 97.81 85 LEU A O 1
ATOM 711 N N . ARG A 1 86 ? -11.276 3.277 0.680 1.00 97.19 86 ARG A N 1
ATOM 712 C CA . ARG A 1 86 ? -10.086 2.489 0.327 1.00 97.19 86 ARG A CA 1
ATOM 713 C C . ARG A 1 86 ? -10.330 1.583 -0.880 1.00 97.19 86 ARG A C 1
ATOM 715 O O . ARG A 1 86 ? -9.445 1.474 -1.716 1.00 97.19 86 ARG A O 1
ATOM 722 N N . LEU A 1 87 ? -11.501 0.951 -0.982 1.00 97.19 87 LEU A N 1
ATOM 723 C CA . LEU A 1 87 ? -11.832 0.107 -2.136 1.00 97.19 87 LEU A CA 1
ATOM 724 C C . LEU A 1 87 ? -11.942 0.923 -3.428 1.00 97.19 87 LEU A C 1
ATOM 726 O O . LEU A 1 87 ? -11.385 0.515 -4.440 1.00 97.19 87 LEU A O 1
ATOM 730 N N . LEU A 1 88 ? -12.586 2.093 -3.377 1.00 97.56 88 LEU A N 1
ATOM 731 C CA . LEU A 1 88 ? -12.663 3.003 -4.527 1.00 97.56 88 LEU A CA 1
ATOM 732 C C . LEU A 1 88 ? -11.276 3.509 -4.949 1.00 97.56 88 LEU A C 1
ATOM 734 O O . LEU A 1 88 ? -10.974 3.581 -6.135 1.00 97.56 88 LEU A O 1
ATOM 738 N N . MET A 1 89 ? -10.414 3.824 -3.980 1.00 96.75 89 MET A N 1
ATOM 739 C CA . MET A 1 89 ? -9.040 4.247 -4.255 1.00 96.75 89 MET A CA 1
ATOM 740 C C . MET A 1 89 ? -8.209 3.130 -4.890 1.00 96.75 89 MET A C 1
ATOM 742 O O . MET A 1 89 ? -7.425 3.415 -5.788 1.00 96.75 89 MET A O 1
ATOM 746 N N . ILE A 1 90 ? -8.372 1.879 -4.447 1.00 95.50 90 ILE A N 1
ATOM 747 C CA . ILE A 1 90 ? -7.673 0.730 -5.040 1.00 95.50 90 ILE A CA 1
ATOM 748 C C . ILE A 1 90 ? -8.099 0.537 -6.501 1.00 95.50 90 ILE A C 1
ATOM 750 O O . ILE A 1 90 ? -7.219 0.447 -7.347 1.00 95.50 90 ILE A O 1
ATOM 754 N N . ASP A 1 91 ? -9.402 0.571 -6.808 1.00 95.56 91 ASP A N 1
ATOM 755 C CA . ASP A 1 91 ? -9.904 0.480 -8.196 1.00 95.56 91 ASP A CA 1
ATOM 756 C C . ASP A 1 91 ? -9.336 1.600 -9.088 1.00 95.56 91 ASP A C 1
ATOM 758 O O . ASP A 1 91 ? -8.906 1.358 -10.216 1.00 95.56 91 ASP A O 1
ATOM 762 N N . ALA A 1 92 ? -9.259 2.831 -8.575 1.00 94.94 92 ALA A N 1
ATOM 763 C CA . ALA A 1 92 ? -8.671 3.941 -9.322 1.00 94.94 92 ALA A CA 1
ATOM 764 C C . ALA A 1 92 ? -7.154 3.772 -9.542 1.00 94.94 92 ALA A C 1
ATOM 766 O O . ALA A 1 92 ? -6.657 4.017 -10.644 1.00 94.94 92 ALA A O 1
ATOM 767 N N . ILE A 1 93 ? -6.413 3.356 -8.507 1.00 94.06 93 ILE A N 1
ATOM 768 C CA . ILE A 1 93 ? -4.957 3.162 -8.574 1.00 94.06 93 ILE A CA 1
ATOM 769 C C . ILE A 1 93 ? -4.602 2.013 -9.516 1.00 94.06 93 ILE A C 1
ATOM 771 O O . ILE A 1 93 ? -3.658 2.159 -10.284 1.00 94.06 93 ILE A O 1
ATOM 775 N N . GLU A 1 94 ? -5.360 0.917 -9.505 1.00 94.44 94 GLU A N 1
ATOM 776 C CA . GLU A 1 94 ? -5.137 -0.237 -10.381 1.00 94.44 94 GLU A CA 1
ATOM 777 C C . GLU A 1 94 ? -5.119 0.175 -11.860 1.00 94.44 94 GLU A C 1
ATOM 779 O O . GLU A 1 94 ? -4.182 -0.149 -12.592 1.00 94.44 94 GLU A O 1
ATOM 784 N N . ARG A 1 95 ? -6.095 0.985 -12.291 1.00 93.19 95 ARG A N 1
ATOM 785 C CA . ARG A 1 95 ? -6.166 1.488 -13.675 1.00 93.19 95 ARG A CA 1
ATOM 786 C C . ARG A 1 95 ? -4.957 2.343 -14.043 1.00 93.19 95 ARG A C 1
ATOM 788 O O . ARG A 1 95 ? -4.420 2.214 -15.143 1.00 93.19 95 ARG A O 1
ATOM 795 N N . ILE A 1 96 ? -4.526 3.211 -13.128 1.00 92.56 96 ILE A N 1
ATOM 796 C CA . ILE A 1 96 ? -3.341 4.056 -13.321 1.00 92.56 96 ILE A CA 1
ATOM 797 C C . ILE A 1 96 ? -2.086 3.185 -13.395 1.00 92.56 96 ILE A C 1
ATOM 799 O O . ILE A 1 96 ? -1.253 3.391 -14.274 1.00 92.56 96 ILE A O 1
ATOM 803 N N . GLU A 1 97 ? -1.951 2.207 -12.502 1.00 94.38 97 GLU A N 1
ATOM 804 C CA . GLU A 1 97 ? -0.793 1.323 -12.437 1.00 94.38 97 GLU A CA 1
ATOM 805 C C . GLU A 1 97 ? -0.635 0.517 -13.726 1.00 94.38 97 GLU A C 1
ATOM 807 O O . GLU A 1 97 ? 0.438 0.551 -14.328 1.00 94.38 97 GLU A O 1
ATOM 812 N N . ILE A 1 98 ? -1.706 -0.128 -14.198 1.00 94.50 98 ILE A N 1
ATOM 813 C CA . ILE A 1 98 ? -1.701 -0.891 -15.453 1.00 94.50 98 ILE A CA 1
ATOM 814 C C . ILE A 1 98 ? -1.316 0.015 -16.626 1.00 94.50 98 ILE A C 1
ATOM 816 O O . ILE A 1 98 ? -0.445 -0.331 -17.430 1.00 94.50 98 ILE A O 1
ATOM 820 N N . HIS A 1 99 ? -1.925 1.201 -16.718 1.00 94.81 99 HIS A N 1
ATOM 821 C CA . HIS A 1 99 ? -1.658 2.116 -17.820 1.00 94.81 99 HIS A CA 1
ATOM 822 C C . HIS A 1 99 ? -0.202 2.604 -17.827 1.00 94.81 99 HIS A C 1
ATOM 824 O O . HIS A 1 99 ? 0.475 2.526 -18.855 1.00 94.81 99 HIS A O 1
ATOM 830 N N . VAL A 1 100 ? 0.308 3.060 -16.679 1.00 94.94 100 VAL A N 1
ATOM 831 C CA . VAL A 1 100 ? 1.680 3.570 -16.563 1.00 94.94 100 VAL A CA 1
ATOM 832 C C . VAL A 1 100 ? 2.699 2.465 -16.817 1.00 94.94 100 VAL A C 1
ATOM 834 O O . VAL A 1 100 ? 3.657 2.677 -17.563 1.00 94.94 100 VAL A O 1
ATOM 837 N N . ARG A 1 101 ? 2.477 1.273 -16.262 1.00 95.50 101 ARG A N 1
ATOM 838 C CA . ARG A 1 101 ? 3.328 0.101 -16.474 1.00 95.50 101 ARG A CA 1
ATOM 839 C C . ARG A 1 101 ? 3.414 -0.267 -17.953 1.00 95.50 101 ARG A C 1
ATOM 841 O O . ARG A 1 101 ? 4.519 -0.431 -18.469 1.00 95.50 101 ARG A O 1
ATOM 848 N N . SER A 1 102 ? 2.272 -0.322 -18.639 1.00 95.56 102 SER A N 1
ATOM 849 C CA . SER A 1 102 ? 2.202 -0.602 -20.076 1.00 95.56 102 SER A CA 1
ATOM 850 C C . SER A 1 102 ? 2.996 0.425 -20.891 1.00 95.56 102 SER A C 1
ATOM 852 O O . SER A 1 102 ? 3.818 0.058 -21.733 1.00 95.56 102 SER A O 1
ATOM 854 N N . VAL A 1 103 ? 2.838 1.719 -20.586 1.00 96.81 103 VAL A N 1
ATOM 855 C CA . VAL A 1 103 ? 3.583 2.797 -21.253 1.00 96.81 103 VAL A CA 1
ATOM 856 C C . VAL A 1 103 ? 5.090 2.683 -21.008 1.00 96.81 103 VAL A C 1
ATOM 858 O O . VAL A 1 103 ? 5.863 2.806 -21.957 1.00 96.81 103 VAL A O 1
ATOM 861 N N . ILE A 1 104 ? 5.529 2.430 -19.770 1.00 97.19 104 ILE A N 1
ATOM 862 C CA . ILE A 1 104 ? 6.954 2.253 -19.446 1.00 97.19 104 ILE A CA 1
ATOM 863 C C . ILE A 1 104 ? 7.532 1.066 -20.220 1.00 97.19 104 ILE A C 1
ATOM 865 O O . ILE A 1 104 ? 8.561 1.215 -20.883 1.00 97.19 104 ILE A O 1
ATOM 869 N N . ALA A 1 105 ? 6.865 -0.090 -20.157 1.00 97.12 105 ALA A N 1
ATOM 870 C CA . ALA A 1 105 ? 7.307 -1.307 -20.829 1.00 97.12 105 ALA A CA 1
ATOM 871 C C . ALA A 1 105 ? 7.461 -1.096 -22.330 1.0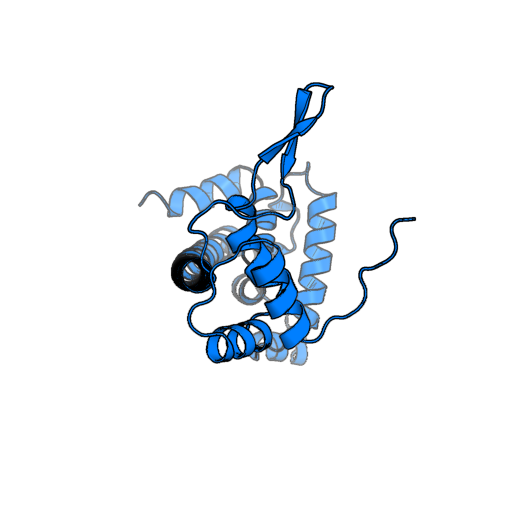0 97.12 105 ALA A C 1
ATOM 873 O O . ALA A 1 105 ? 8.451 -1.507 -22.931 1.00 97.12 105 ALA A O 1
ATOM 874 N N . HIS A 1 106 ? 6.500 -0.396 -22.920 1.00 96.56 106 HIS A N 1
ATOM 875 C CA . HIS A 1 106 ? 6.503 -0.086 -24.331 1.00 96.56 106 HIS A CA 1
ATOM 876 C C . HIS A 1 106 ? 7.612 0.906 -24.704 1.00 96.56 106 HIS A C 1
ATOM 878 O O . HIS A 1 106 ? 8.427 0.606 -25.570 1.00 96.56 106 HIS A O 1
ATOM 884 N N . GLU A 1 107 ? 7.706 2.071 -24.057 1.00 96.62 107 GLU A N 1
ATOM 885 C CA . GLU A 1 107 ? 8.668 3.107 -24.462 1.00 96.62 107 GLU A CA 1
ATOM 886 C C . GLU A 1 107 ? 10.129 2.731 -24.185 1.00 96.62 107 GLU A C 1
ATOM 888 O O . GLU A 1 107 ? 11.014 3.069 -24.979 1.00 96.62 107 GLU A O 1
ATOM 893 N N . VAL A 1 108 ? 10.392 2.020 -23.085 1.00 97.00 108 VAL A N 1
ATOM 894 C CA . VAL A 1 108 ? 11.748 1.578 -22.737 1.00 97.00 108 VAL A CA 1
ATOM 895 C C . VAL A 1 108 ? 12.083 0.266 -23.453 1.00 97.00 108 VAL A C 1
ATOM 897 O O . VAL A 1 108 ? 13.132 0.183 -24.097 1.00 97.00 108 VAL A O 1
ATOM 900 N N . GLY A 1 109 ? 11.173 -0.713 -23.436 1.00 96.19 109 GLY A N 1
ATOM 901 C CA . GLY A 1 109 ? 11.356 -2.027 -24.067 1.00 96.19 109 GLY A CA 1
ATOM 902 C C . GLY A 1 109 ? 11.444 -1.997 -25.596 1.00 96.19 109 GLY A C 1
ATOM 903 O O . GLY A 1 109 ? 12.063 -2.876 -26.184 1.00 96.19 109 GLY A O 1
ATOM 904 N N . ARG A 1 110 ? 10.937 -0.946 -26.259 1.00 95.19 110 ARG A N 1
ATOM 905 C CA . ARG A 1 110 ? 11.160 -0.694 -27.701 1.00 95.19 110 ARG A CA 1
ATOM 906 C C . ARG A 1 110 ? 12.632 -0.650 -28.109 1.00 95.19 110 ARG A C 1
ATOM 908 O O . ARG A 1 110 ? 12.937 -0.849 -29.280 1.00 95.19 110 ARG A O 1
ATOM 915 N N . ASN A 1 111 ? 13.528 -0.309 -27.184 1.00 95.25 111 ASN A N 1
ATOM 916 C CA . ASN A 1 111 ? 14.949 -0.169 -27.490 1.00 95.25 111 ASN A CA 1
ATOM 917 C C . ASN A 1 111 ? 15.714 -1.492 -27.325 1.00 95.25 111 ASN A C 1
ATOM 919 O O . ASN A 1 111 ? 16.736 -1.666 -27.980 1.00 95.25 111 ASN A O 1
ATOM 923 N N . ASP A 1 112 ? 15.253 -2.366 -26.426 1.00 95.38 112 ASP A N 1
ATOM 924 C CA . ASP A 1 112 ? 15.853 -3.661 -26.096 1.00 95.38 112 ASP A CA 1
ATOM 925 C C . ASP A 1 112 ? 14.821 -4.485 -25.287 1.00 95.38 112 ASP A C 1
ATOM 927 O O . ASP A 1 112 ? 14.293 -3.966 -24.292 1.00 95.38 112 ASP A O 1
ATOM 931 N N . PRO A 1 113 ? 14.523 -5.749 -25.656 1.00 96.12 113 PRO A N 1
ATOM 932 C CA . PRO A 1 113 ? 13.637 -6.624 -24.885 1.00 96.12 113 PRO A CA 1
ATOM 933 C C . PRO A 1 113 ? 14.017 -6.769 -23.405 1.00 96.12 113 PRO A C 1
ATOM 935 O O . PRO A 1 113 ? 13.140 -7.012 -22.582 1.00 96.12 113 PRO A O 1
ATOM 938 N N . LEU A 1 114 ? 15.288 -6.583 -23.042 1.00 97.00 114 LEU A N 1
ATOM 939 C CA . LEU A 1 114 ? 15.799 -6.652 -21.670 1.00 97.00 114 LEU A CA 1
ATOM 940 C C . LEU A 1 114 ? 16.190 -5.283 -21.108 1.00 97.00 114 LEU A C 1
ATOM 942 O O . LEU A 1 114 ? 16.911 -5.200 -20.111 1.00 97.00 114 LEU A O 1
ATOM 946 N N . ALA A 1 115 ? 15.689 -4.189 -21.692 1.00 96.94 115 ALA A N 1
ATOM 947 C CA . ALA A 1 115 ? 16.047 -2.830 -21.283 1.00 96.94 115 ALA A CA 1
ATOM 948 C C . ALA A 1 115 ? 15.825 -2.550 -19.782 1.00 96.94 115 ALA A C 1
ATOM 950 O O . ALA A 1 115 ? 16.512 -1.702 -19.213 1.00 96.94 115 ALA A O 1
ATOM 951 N N . TYR A 1 116 ? 14.919 -3.275 -19.112 1.00 96.56 116 TYR A N 1
ATOM 952 C CA . TYR A 1 116 ? 14.689 -3.147 -17.669 1.00 96.56 116 TYR A CA 1
ATOM 953 C C . TYR A 1 116 ? 15.882 -3.578 -16.807 1.00 96.56 116 TYR A C 1
ATOM 955 O O . TYR A 1 116 ? 16.006 -3.112 -15.678 1.00 96.56 116 TYR A O 1
ATOM 963 N N . MET A 1 117 ? 16.784 -4.402 -17.343 1.00 96.44 117 MET A N 1
ATOM 964 C CA . MET A 1 117 ? 18.027 -4.820 -16.687 1.00 96.44 117 MET A CA 1
ATOM 965 C C . MET A 1 117 ? 19.245 -3.993 -17.132 1.00 96.44 117 MET A C 1
ATOM 967 O O . MET A 1 117 ? 20.343 -4.186 -16.615 1.00 96.44 117 MET A O 1
ATOM 971 N N . SER A 1 118 ? 19.074 -3.062 -18.076 1.00 96.25 118 SER A N 1
ATOM 972 C CA . SER A 1 118 ? 20.177 -2.315 -18.683 1.00 96.25 118 SER A CA 1
ATOM 973 C C . SER A 1 118 ? 20.379 -0.944 -18.036 1.00 96.25 118 SER A C 1
ATOM 975 O O . SER A 1 118 ? 19.505 -0.075 -18.077 1.00 96.25 118 SER A O 1
ATOM 977 N N . SER A 1 119 ? 21.585 -0.698 -17.513 1.00 96.25 119 SER A N 1
ATOM 978 C CA . SER A 1 119 ? 21.973 0.598 -16.935 1.00 96.25 119 SER A CA 1
ATOM 979 C C . SER A 1 119 ? 22.046 1.728 -17.972 1.00 96.25 119 SER A C 1
ATOM 981 O O . SER A 1 119 ? 22.026 2.900 -17.604 1.00 96.25 119 SER A O 1
ATOM 983 N N . LYS A 1 120 ? 22.043 1.405 -19.275 1.00 96.56 120 LYS A N 1
ATOM 984 C CA . LYS A 1 120 ? 22.051 2.371 -20.389 1.00 96.56 120 LYS A CA 1
ATOM 985 C C . LYS A 1 120 ? 20.896 3.378 -20.321 1.00 96.56 120 LYS A C 1
ATOM 987 O O . LYS A 1 120 ? 21.040 4.523 -20.751 1.00 96.56 120 LYS A O 1
ATOM 992 N N . TYR A 1 121 ? 19.744 2.959 -19.801 1.00 96.38 121 TYR A N 1
ATOM 993 C CA . TYR A 1 121 ? 18.533 3.787 -19.716 1.00 96.38 121 TYR A CA 1
ATOM 994 C C . TYR A 1 121 ? 18.386 4.504 -18.369 1.00 96.38 121 TYR A C 1
ATOM 996 O O . TYR A 1 121 ? 17.432 5.256 -18.168 1.00 96.38 121 TYR A O 1
ATOM 1004 N N . ILE A 1 122 ? 19.335 4.297 -17.459 1.00 97.69 122 ILE A N 1
ATOM 1005 C CA . ILE A 1 122 ? 19.297 4.765 -16.077 1.00 97.69 122 ILE A CA 1
ATOM 1006 C C . ILE A 1 122 ? 20.188 5.994 -15.929 1.00 97.69 122 ILE A C 1
ATOM 1008 O O . ILE A 1 122 ? 21.221 6.131 -16.584 1.00 97.69 122 ILE A O 1
ATOM 1012 N N . ASN A 1 123 ? 19.778 6.931 -15.078 1.00 97.12 123 ASN A N 1
ATOM 1013 C CA . ASN A 1 123 ? 20.632 8.054 -14.723 1.00 97.12 123 ASN A CA 1
ATOM 1014 C C . ASN A 1 123 ? 21.809 7.545 -13.861 1.00 97.12 123 ASN A C 1
ATOM 1016 O O . ASN A 1 123 ? 21.548 6.947 -12.814 1.00 97.12 123 ASN A O 1
ATOM 1020 N N . PRO A 1 124 ? 23.079 7.828 -14.218 1.00 96.31 124 PRO A N 1
ATOM 1021 C CA . PRO A 1 124 ? 24.254 7.332 -13.490 1.00 96.31 124 PRO A CA 1
ATOM 1022 C C . PRO A 1 124 ? 24.270 7.639 -11.985 1.00 96.31 124 PRO A C 1
ATOM 1024 O O . PRO A 1 124 ? 24.891 6.916 -11.211 1.00 96.31 124 PRO A O 1
ATOM 1027 N N . LYS A 1 125 ? 23.551 8.675 -11.531 1.00 96.88 125 LYS A N 1
ATOM 1028 C CA . LYS A 1 125 ? 23.409 8.981 -10.096 1.00 96.88 125 LYS A CA 1
ATOM 1029 C C . LYS A 1 125 ? 22.685 7.889 -9.294 1.00 96.88 125 LYS A C 1
ATOM 1031 O O . LYS A 1 125 ? 22.758 7.886 -8.070 1.00 96.88 125 LYS A O 1
ATOM 1036 N N . PHE A 1 126 ? 21.958 6.998 -9.967 1.00 96.69 126 PHE A N 1
ATOM 1037 C CA . PHE A 1 126 ? 21.175 5.925 -9.359 1.00 96.69 126 PHE A CA 1
ATOM 1038 C C . PHE A 1 126 ? 21.774 4.531 -9.573 1.00 96.69 126 PHE A C 1
ATOM 1040 O O . PHE A 1 126 ? 21.090 3.557 -9.283 1.00 96.69 126 PHE A O 1
ATOM 1047 N N . SER A 1 127 ? 23.018 4.397 -10.046 1.00 95.19 127 SER A N 1
ATOM 1048 C CA . SER A 1 127 ? 23.606 3.087 -10.382 1.00 95.19 127 SER A CA 1
ATOM 1049 C C . SER A 1 127 ? 23.488 2.053 -9.254 1.00 95.19 127 SER A C 1
ATOM 1051 O O . SER A 1 127 ? 22.982 0.959 -9.484 1.00 95.19 127 SER A O 1
ATOM 1053 N 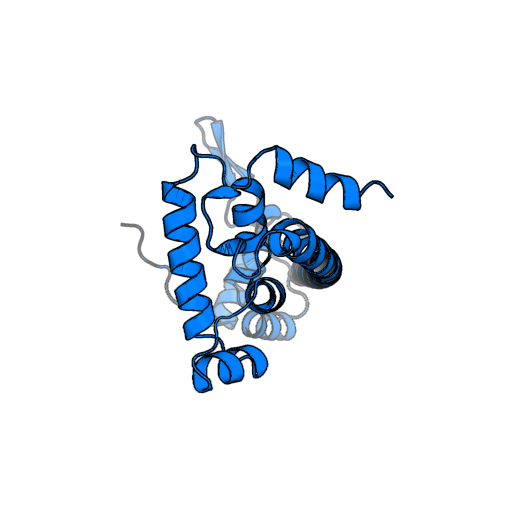N . SER A 1 128 ? 23.830 2.417 -8.014 1.00 96.31 128 SER A N 1
ATOM 1054 C CA . SER A 1 128 ? 23.718 1.512 -6.858 1.00 96.31 128 SER A CA 1
ATOM 1055 C C . SER A 1 128 ? 22.267 1.152 -6.510 1.00 96.31 128 SER A C 1
ATOM 1057 O O . SER A 1 128 ? 21.951 0.006 -6.191 1.00 96.31 128 SER A O 1
ATOM 1059 N N . ALA A 1 129 ? 21.352 2.121 -6.600 1.00 97.12 129 ALA A N 1
ATOM 1060 C CA . ALA A 1 129 ? 19.926 1.882 -6.389 1.00 97.12 129 ALA A CA 1
ATOM 1061 C C . ALA A 1 129 ? 19.340 0.968 -7.477 1.00 97.12 129 ALA A C 1
ATOM 1063 O O . ALA A 1 129 ? 18.483 0.132 -7.184 1.00 97.12 129 ALA A O 1
ATOM 1064 N N . PHE A 1 130 ? 19.825 1.104 -8.712 1.00 98.12 130 PHE A N 1
ATOM 1065 C CA . PHE A 1 130 ? 19.421 0.287 -9.844 1.00 98.12 130 PHE A CA 1
ATOM 1066 C C . PHE A 1 130 ? 19.917 -1.152 -9.716 1.00 98.12 130 PHE A C 1
ATOM 1068 O O . PHE A 1 130 ? 19.128 -2.067 -9.920 1.00 98.12 130 PHE A O 1
ATOM 1075 N N . GLU A 1 131 ? 21.161 -1.375 -9.291 1.00 97.44 131 GLU A N 1
ATOM 1076 C CA . GLU A 1 131 ? 21.677 -2.723 -9.008 1.00 97.44 131 GLU A CA 1
ATOM 1077 C C . GLU A 1 131 ? 20.821 -3.449 -7.963 1.00 97.44 131 GLU A C 1
ATOM 1079 O O . GLU A 1 131 ? 20.405 -4.593 -8.170 1.00 97.44 131 GLU A O 1
ATOM 1084 N N . HIS A 1 132 ? 20.465 -2.757 -6.875 1.00 97.12 132 HIS A N 1
ATOM 1085 C CA . HIS A 1 132 ? 19.565 -3.308 -5.857 1.00 97.12 132 HIS A CA 1
ATOM 1086 C C . HIS A 1 132 ? 18.162 -3.591 -6.404 1.00 97.12 132 HIS A C 1
ATOM 1088 O O . HIS A 1 132 ? 17.525 -4.583 -6.046 1.00 97.12 132 HIS A O 1
ATOM 1094 N N . TRP A 1 133 ? 17.659 -2.720 -7.280 1.00 97.75 133 TRP A N 1
ATOM 1095 C CA . TRP A 1 133 ? 16.372 -2.914 -7.938 1.00 97.75 133 TRP A CA 1
ATOM 1096 C C . TRP A 1 133 ? 16.394 -4.126 -8.880 1.00 97.75 133 TRP A C 1
ATOM 1098 O O . TRP A 1 133 ? 15.473 -4.937 -8.827 1.00 97.75 133 TRP A O 1
ATOM 1108 N N . VAL A 1 134 ? 17.460 -4.300 -9.669 1.00 97.75 134 VAL A N 1
ATOM 1109 C CA . VAL A 1 134 ? 17.662 -5.448 -10.568 1.00 97.75 134 VAL A CA 1
ATOM 1110 C C . VAL A 1 134 ? 17.726 -6.746 -9.773 1.00 97.75 134 VAL A C 1
ATOM 1112 O O . VAL A 1 134 ? 17.067 -7.716 -10.138 1.00 97.75 134 VAL A O 1
ATOM 1115 N N . TYR A 1 135 ? 18.461 -6.766 -8.657 1.00 96.94 135 TYR A N 1
ATOM 1116 C CA . TYR A 1 135 ? 18.501 -7.923 -7.762 1.00 96.94 135 TYR A CA 1
ATOM 1117 C C . TYR A 1 135 ? 17.097 -8.304 -7.271 1.00 96.94 135 TYR A C 1
ATOM 1119 O O . TYR A 1 135 ? 16.679 -9.451 -7.415 1.00 96.94 135 TYR A O 1
ATOM 1127 N N . LYS A 1 136 ? 16.324 -7.330 -6.772 1.00 96.44 136 LYS A N 1
ATOM 1128 C CA . LYS A 1 136 ? 14.934 -7.564 -6.350 1.00 96.44 136 LYS A CA 1
ATOM 1129 C C . LYS A 1 136 ? 14.039 -8.035 -7.489 1.00 96.44 136 LYS A C 1
ATOM 1131 O O . LYS A 1 136 ? 13.169 -8.870 -7.257 1.00 96.44 136 LYS A O 1
ATOM 1136 N N . GLN A 1 137 ? 14.239 -7.511 -8.696 1.00 96.62 137 GLN A N 1
ATOM 1137 C CA . GLN A 1 137 ? 13.479 -7.945 -9.860 1.00 96.62 137 GLN A CA 1
ATOM 1138 C C . GLN A 1 137 ? 13.772 -9.406 -10.198 1.00 96.62 137 GLN A C 1
ATOM 1140 O O . GLN A 1 137 ? 12.834 -10.145 -10.466 1.00 96.62 137 GLN A O 1
ATOM 1145 N N . LYS A 1 138 ? 15.034 -9.844 -10.134 1.00 95.50 138 LYS A N 1
ATOM 1146 C CA . LYS A 1 138 ? 15.388 -11.257 -10.342 1.00 95.50 138 LYS A CA 1
ATOM 1147 C C . LYS A 1 138 ? 14.697 -12.164 -9.325 1.00 95.50 138 LYS A C 1
ATOM 1149 O O . LYS A 1 138 ? 14.002 -13.080 -9.734 1.00 95.50 138 LYS A O 1
ATOM 1154 N N . VAL A 1 139 ? 14.774 -11.827 -8.034 1.00 95.75 139 VAL A N 1
ATOM 1155 C CA . VAL A 1 139 ? 14.086 -12.587 -6.972 1.00 95.75 139 VAL A CA 1
ATOM 1156 C C . VAL A 1 139 ? 12.581 -12.688 -7.243 1.00 95.75 139 VAL A C 1
ATOM 1158 O O . VAL A 1 139 ? 12.022 -13.776 -7.189 1.00 95.75 139 VAL A O 1
ATOM 1161 N N . LYS A 1 140 ? 11.922 -11.581 -7.615 1.00 94.69 140 LYS A N 1
ATOM 1162 C CA . LYS A 1 140 ? 10.494 -11.603 -7.973 1.00 94.69 140 LYS A CA 1
ATOM 1163 C C . LYS A 1 140 ? 10.197 -12.493 -9.179 1.00 94.69 140 LYS A C 1
ATOM 1165 O O . LYS A 1 140 ? 9.185 -13.185 -9.176 1.00 94.69 140 LYS A O 1
ATOM 1170 N N . LEU A 1 141 ? 11.042 -12.462 -10.209 1.00 95.50 141 LEU A N 1
ATOM 1171 C CA . LEU A 1 141 ? 10.874 -13.317 -11.382 1.00 95.50 141 LEU A CA 1
ATOM 1172 C C . LEU A 1 141 ? 11.080 -14.793 -11.043 1.00 95.50 141 LEU A C 1
ATOM 1174 O O . LEU A 1 141 ? 10.376 -15.611 -11.622 1.00 95.50 141 LEU A O 1
ATOM 1178 N N . ASP A 1 142 ? 11.975 -15.126 -10.112 1.00 93.44 142 ASP A N 1
ATOM 1179 C CA . ASP A 1 142 ? 12.246 -16.498 -9.662 1.00 93.44 142 ASP A CA 1
ATOM 1180 C C . ASP A 1 142 ? 11.136 -17.052 -8.749 1.00 93.44 142 ASP A C 1
ATOM 1182 O O . ASP A 1 142 ? 10.790 -18.232 -8.820 1.00 93.44 142 ASP A O 1
ATOM 1186 N N . GLU A 1 143 ? 10.533 -16.203 -7.915 1.00 94.00 143 GLU A N 1
ATOM 1187 C CA . GLU A 1 143 ? 9.438 -16.576 -7.007 1.00 94.00 143 GLU A CA 1
ATOM 1188 C C . GLU A 1 143 ? 8.049 -16.503 -7.663 1.00 94.00 143 GLU A C 1
ATOM 1190 O O . GLU A 1 143 ? 7.071 -17.006 -7.102 1.00 94.00 143 GLU A O 1
ATOM 1195 N N . SER A 1 144 ? 7.947 -15.883 -8.844 1.00 93.31 144 SER A N 1
ATOM 1196 C CA . SER A 1 144 ? 6.686 -15.752 -9.574 1.00 93.31 144 SER A CA 1
ATOM 1197 C C . SER A 1 144 ? 6.124 -17.115 -9.973 1.00 93.31 144 SER A C 1
ATOM 1199 O O . SER A 1 144 ? 6.865 -17.979 -10.453 1.00 93.31 144 SER A O 1
ATOM 1201 N N . ARG A 1 145 ? 4.802 -17.246 -9.803 1.00 92.38 145 ARG A N 1
ATOM 1202 C CA . ARG A 1 145 ? 3.967 -18.390 -10.208 1.00 92.38 145 ARG A CA 1
ATOM 1203 C C . ARG A 1 145 ? 3.034 -18.058 -11.374 1.00 92.38 145 ARG A C 1
ATOM 1205 O O . ARG A 1 145 ? 1.996 -18.683 -11.542 1.00 92.38 145 ARG A O 1
ATOM 1212 N N . ASP A 1 146 ? 3.338 -16.987 -12.097 1.00 93.75 146 ASP A N 1
ATOM 1213 C CA . ASP A 1 146 ? 2.617 -16.649 -13.317 1.00 93.75 146 ASP A CA 1
ATOM 1214 C C . ASP A 1 146 ? 2.978 -17.651 -14.422 1.00 93.75 146 ASP A C 1
ATOM 1216 O O . ASP A 1 146 ? 4.164 -17.858 -14.695 1.00 93.75 146 ASP A O 1
ATOM 1220 N N . ASP A 1 147 ? 1.967 -18.239 -15.068 1.00 93.00 147 ASP A N 1
ATOM 1221 C CA . ASP A 1 147 ? 2.136 -19.293 -16.077 1.00 93.00 147 ASP A CA 1
ATOM 1222 C C . ASP A 1 147 ? 3.093 -18.879 -17.210 1.00 93.00 147 ASP A C 1
ATOM 1224 O O . ASP A 1 147 ? 3.893 -19.686 -17.691 1.00 93.00 147 ASP A O 1
ATOM 1228 N N . CYS A 1 148 ? 3.051 -17.611 -17.639 1.00 92.75 148 CYS A N 1
ATOM 1229 C CA . CYS A 1 148 ? 3.914 -17.111 -18.706 1.00 92.75 148 CYS A CA 1
ATOM 1230 C C . CYS A 1 148 ? 5.374 -17.053 -18.243 1.00 92.75 148 CYS A C 1
ATOM 1232 O O . CYS A 1 148 ? 6.282 -17.453 -18.979 1.00 92.75 148 CYS A O 1
ATOM 1234 N N . ILE A 1 149 ? 5.616 -16.586 -17.017 1.00 94.56 149 ILE A N 1
ATOM 1235 C CA . ILE A 1 149 ? 6.961 -16.507 -16.432 1.00 94.56 149 ILE A CA 1
ATOM 1236 C C . ILE A 1 149 ? 7.522 -17.904 -16.152 1.00 94.56 149 ILE A C 1
ATOM 1238 O O . ILE A 1 149 ? 8.678 -18.175 -16.492 1.00 94.56 149 ILE A O 1
ATOM 1242 N N . GLU A 1 150 ? 6.714 -18.802 -15.588 1.00 94.31 150 GLU A N 1
ATOM 1243 C CA . GLU A 1 150 ? 7.099 -20.197 -15.364 1.00 94.31 150 GLU A CA 1
ATOM 1244 C C . GLU A 1 150 ? 7.453 -20.890 -16.681 1.00 94.31 150 GLU A C 1
ATOM 1246 O O . GLU A 1 150 ? 8.488 -21.559 -16.770 1.00 94.31 150 GLU A O 1
ATOM 1251 N N . TRP A 1 151 ? 6.665 -20.666 -17.739 1.00 94.50 151 TRP A N 1
ATOM 1252 C CA . TRP A 1 151 ? 6.973 -21.189 -19.064 1.00 94.50 151 TRP A CA 1
ATOM 1253 C C . TRP A 1 151 ? 8.329 -20.683 -19.570 1.00 94.50 151 TRP A C 1
ATOM 1255 O O . TRP A 1 151 ? 9.170 -21.508 -19.927 1.00 94.50 151 TRP A O 1
ATOM 1265 N N . HIS A 1 152 ? 8.601 -19.371 -19.535 1.00 95.56 152 HIS A N 1
ATOM 1266 C CA . HIS A 1 152 ? 9.902 -18.825 -19.959 1.00 95.56 152 HIS A CA 1
ATOM 1267 C C . HIS A 1 152 ? 11.060 -19.469 -19.186 1.00 95.56 152 HIS A C 1
ATOM 1269 O O . HIS A 1 152 ? 12.029 -19.921 -19.800 1.00 95.56 152 HIS A O 1
ATOM 1275 N N . ARG A 1 153 ? 10.926 -19.597 -17.859 1.00 93.75 153 ARG A N 1
ATOM 1276 C CA . ARG A 1 153 ? 11.940 -20.218 -16.997 1.00 93.75 153 ARG A CA 1
ATOM 1277 C C . ARG A 1 153 ? 12.160 -21.693 -17.339 1.00 93.75 153 ARG A C 1
ATOM 1279 O O . ARG A 1 153 ? 13.303 -22.113 -17.493 1.00 93.75 153 ARG A O 1
ATOM 1286 N N . SER A 1 154 ? 11.084 -22.464 -17.516 1.00 94.00 154 SER A N 1
ATOM 1287 C CA . SER A 1 154 ? 11.154 -23.895 -17.860 1.00 94.00 154 SER A CA 1
ATOM 1288 C C . SER A 1 154 ? 11.837 -24.155 -19.205 1.00 94.00 154 SER A C 1
ATOM 1290 O O . SER A 1 154 ? 12.484 -25.182 -19.386 1.00 94.00 154 SER A O 1
ATOM 1292 N N . GLN A 1 155 ? 11.711 -23.210 -20.141 1.00 94.50 155 GLN A N 1
ATOM 1293 C CA . GLN A 1 155 ? 12.308 -23.281 -21.471 1.00 94.50 155 GLN A CA 1
ATOM 1294 C C . GLN A 1 155 ? 13.713 -22.655 -21.528 1.00 94.50 155 GLN A C 1
ATOM 1296 O O . GLN A 1 155 ? 14.295 -22.588 -22.609 1.00 94.50 155 GLN A O 1
ATOM 1301 N N . GLY A 1 156 ? 14.245 -22.150 -20.405 1.00 92.19 156 GLY A N 1
ATOM 1302 C CA . GLY A 1 156 ? 15.526 -21.437 -20.367 1.00 92.19 156 GLY A CA 1
ATOM 1303 C C . GLY A 1 156 ? 15.532 -20.148 -21.197 1.00 92.19 156 GLY A C 1
ATOM 1304 O O . GLY A 1 156 ? 16.584 -19.733 -21.679 1.00 92.19 156 GLY A O 1
ATOM 1305 N N . LYS A 1 157 ? 14.360 -19.539 -21.414 1.00 94.44 157 LYS A N 1
ATOM 1306 C CA . LYS A 1 157 ? 14.198 -18.315 -22.202 1.00 94.44 157 LYS A CA 1
ATOM 1307 C C . LYS A 1 157 ? 14.314 -17.085 -21.317 1.00 94.44 157 LYS A C 1
ATOM 1309 O O . LYS A 1 157 ? 13.849 -17.065 -20.179 1.00 94.44 157 LYS A O 1
ATOM 1314 N N . GLU A 1 158 ? 14.890 -16.032 -21.881 1.00 94.88 158 GLU A N 1
ATOM 1315 C CA . GLU A 1 158 ? 14.916 -14.724 -21.238 1.00 94.88 158 GLU A CA 1
ATOM 1316 C C . GLU A 1 158 ? 13.501 -14.149 -21.126 1.00 94.88 158 GLU A C 1
ATOM 1318 O O . GLU A 1 158 ? 12.655 -14.364 -21.995 1.00 94.88 158 GLU A O 1
ATOM 1323 N N . ILE A 1 159 ? 13.245 -13.406 -20.049 1.00 97.00 159 ILE A N 1
ATOM 1324 C CA . ILE A 1 159 ? 11.935 -12.814 -19.777 1.00 97.00 159 ILE A CA 1
ATOM 1325 C C . ILE A 1 159 ? 11.940 -11.378 -20.313 1.00 97.00 159 ILE A C 1
ATOM 1327 O O . ILE A 1 159 ? 12.643 -10.528 -19.749 1.00 97.00 159 ILE A O 1
ATOM 1331 N N . PRO A 1 160 ? 11.180 -11.079 -21.381 1.00 96.56 160 PRO A N 1
ATOM 1332 C CA . PRO A 1 160 ? 11.175 -9.752 -21.976 1.00 96.56 160 PRO A CA 1
ATOM 1333 C C . PRO A 1 160 ? 10.457 -8.734 -21.084 1.00 96.56 160 PRO A C 1
ATOM 1335 O O . PRO A 1 160 ? 9.643 -9.085 -20.229 1.00 96.56 160 PRO A O 1
ATOM 1338 N N . PHE A 1 161 ? 10.723 -7.449 -21.320 1.00 96.88 161 PHE A N 1
ATOM 1339 C CA . PHE A 1 161 ? 10.245 -6.325 -20.512 1.00 96.88 161 PHE A CA 1
ATOM 1340 C C . PHE A 1 161 ? 8.730 -6.383 -20.279 1.00 96.88 161 PHE A C 1
ATOM 1342 O O . PHE A 1 161 ? 8.290 -6.303 -19.138 1.00 96.88 161 PHE A O 1
ATOM 1349 N N . TRP A 1 162 ? 7.933 -6.566 -21.334 1.00 95.44 162 TRP A N 1
ATOM 1350 C CA . TRP A 1 162 ? 6.464 -6.598 -21.258 1.00 95.44 162 TRP A CA 1
ATOM 1351 C C . TRP A 1 162 ? 5.898 -7.790 -20.475 1.00 95.44 162 TRP A C 1
ATOM 1353 O O . TRP A 1 162 ? 4.749 -7.731 -20.067 1.00 95.44 162 TRP A O 1
ATOM 1363 N N . VAL A 1 163 ? 6.688 -8.841 -20.237 1.00 96.06 163 VAL A N 1
ATOM 1364 C CA . VAL A 1 163 ? 6.327 -9.931 -19.315 1.00 96.06 163 VAL A CA 1
ATOM 1365 C C . VAL A 1 163 ? 6.829 -9.607 -17.908 1.00 96.06 163 VAL A C 1
ATOM 1367 O O . VAL A 1 163 ? 6.100 -9.744 -16.932 1.00 96.06 163 VAL A O 1
ATOM 1370 N N . ALA A 1 164 ? 8.066 -9.116 -17.793 1.00 96.31 164 ALA A N 1
ATOM 1371 C CA . ALA A 1 164 ? 8.690 -8.817 -16.508 1.00 96.31 164 ALA A CA 1
ATOM 1372 C C . ALA A 1 164 ? 7.943 -7.746 -15.704 1.00 96.31 164 ALA A C 1
ATOM 1374 O O . ALA A 1 164 ? 7.966 -7.776 -14.474 1.00 96.31 164 ALA A O 1
ATOM 1375 N N . VAL A 1 165 ? 7.294 -6.796 -16.379 1.00 95.69 165 VAL A N 1
ATOM 1376 C CA . VAL A 1 165 ? 6.537 -5.738 -15.706 1.00 95.69 165 VAL A CA 1
ATOM 1377 C C . VAL A 1 165 ? 5.294 -6.239 -14.994 1.00 95.69 165 VAL A C 1
ATOM 1379 O O . VAL A 1 165 ? 4.864 -5.590 -14.045 1.00 95.69 165 VAL A O 1
ATOM 1382 N N . GLU A 1 166 ? 4.742 -7.391 -15.378 1.00 93.50 166 GLU A N 1
ATOM 1383 C CA . GLU A 1 166 ? 3.544 -7.933 -14.731 1.00 93.50 166 GLU A CA 1
ATOM 1384 C C . GLU A 1 166 ? 3.789 -8.346 -13.274 1.00 93.50 166 GLU A C 1
ATOM 1386 O O . GLU A 1 166 ? 2.854 -8.425 -12.481 1.00 93.50 166 GLU A O 1
ATOM 1391 N N . THR A 1 167 ? 5.055 -8.495 -12.865 1.00 94.31 167 THR A N 1
ATOM 1392 C CA . THR A 1 167 ? 5.427 -8.733 -11.461 1.00 94.31 167 THR A CA 1
ATOM 1393 C C . THR A 1 167 ? 5.622 -7.450 -10.647 1.00 94.31 167 THR A C 1
ATOM 1395 O O . THR A 1 167 ? 5.979 -7.510 -9.461 1.00 94.31 167 THR A O 1
ATOM 1398 N N . TRP A 1 168 ? 5.496 -6.275 -11.267 1.00 94.44 168 TRP A N 1
ATOM 1399 C CA . TRP A 1 168 ? 5.758 -5.004 -10.598 1.00 94.44 168 TRP A CA 1
ATOM 1400 C C . TRP A 1 168 ? 4.530 -4.558 -9.817 1.00 94.44 168 TRP A C 1
ATOM 1402 O O . TRP A 1 168 ? 3.413 -4.645 -10.299 1.00 94.44 168 TRP A O 1
ATOM 1412 N N . ASP A 1 169 ? 4.759 -4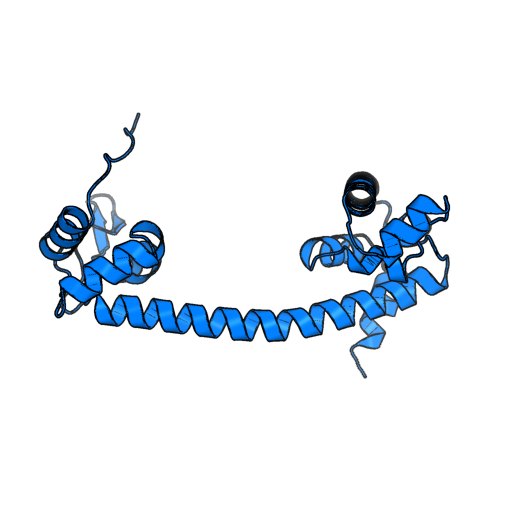.026 -8.622 1.00 92.06 169 ASP A N 1
ATOM 1413 C CA . ASP A 1 169 ? 3.764 -3.230 -7.903 1.00 92.06 169 ASP A CA 1
ATOM 1414 C C . ASP A 1 169 ? 3.992 -1.734 -8.187 1.00 92.06 169 ASP A C 1
ATOM 1416 O O . ASP A 1 169 ? 5.052 -1.337 -8.699 1.00 92.06 169 ASP A O 1
ATOM 1420 N N . PHE A 1 170 ? 3.037 -0.882 -7.797 1.00 91.75 170 PHE A N 1
ATOM 1421 C CA . PHE A 1 170 ? 3.156 0.574 -7.926 1.00 91.75 170 PHE A CA 1
ATOM 1422 C C . PHE A 1 170 ? 4.495 1.119 -7.404 1.00 91.75 170 PHE A C 1
ATOM 1424 O O . PHE A 1 170 ? 5.109 1.999 -8.012 1.00 91.75 170 PHE A O 1
ATOM 1431 N N . GLY A 1 171 ? 4.973 0.595 -6.271 1.00 94.06 171 GLY A N 1
ATOM 1432 C CA . GLY A 1 171 ? 6.204 1.045 -5.631 1.00 94.06 171 GLY A CA 1
ATOM 1433 C C . GLY A 1 171 ? 7.450 0.707 -6.447 1.00 94.06 171 GLY A C 1
ATOM 1434 O O . GLY A 1 171 ? 8.362 1.530 -6.560 1.00 94.06 171 GLY A O 1
ATOM 1435 N N . GLN A 1 172 ? 7.504 -0.487 -7.030 1.00 94.31 172 GLN A N 1
ATOM 1436 C CA . GLN A 1 172 ? 8.607 -0.926 -7.875 1.00 94.31 172 GLN A CA 1
ATOM 1437 C C . GLN A 1 172 ? 8.636 -0.179 -9.208 1.00 94.31 172 GLN A C 1
ATOM 1439 O O . GLN A 1 172 ? 9.708 0.283 -9.611 1.00 94.31 172 GLN A O 1
ATOM 1444 N N . MET A 1 173 ? 7.471 -0.017 -9.841 1.00 95.38 173 MET A N 1
ATOM 1445 C CA . MET A 1 173 ? 7.301 0.765 -11.065 1.00 95.38 173 MET A CA 1
ATOM 1446 C C . MET A 1 173 ? 7.728 2.223 -10.850 1.00 95.38 173 MET A C 1
ATOM 1448 O O . MET A 1 173 ? 8.524 2.754 -11.623 1.00 95.38 173 MET A O 1
ATOM 1452 N N . SER A 1 174 ? 7.259 2.852 -9.767 1.00 96.12 174 SER A N 1
ATOM 1453 C CA . SER A 1 174 ? 7.600 4.235 -9.410 1.00 96.12 174 SER A CA 1
ATOM 1454 C C . SER A 1 174 ? 9.108 4.424 -9.210 1.00 96.12 174 SER A C 1
ATOM 1456 O O . SER A 1 174 ? 9.699 5.359 -9.754 1.00 96.12 174 SER A O 1
ATOM 1458 N N . LYS A 1 175 ? 9.769 3.491 -8.509 1.00 97.00 175 LYS A N 1
ATOM 1459 C CA . LYS A 1 175 ? 11.231 3.509 -8.336 1.00 97.00 175 LYS A CA 1
ATOM 1460 C C . LYS A 1 175 ? 11.970 3.357 -9.658 1.00 97.00 175 LYS A C 1
ATOM 1462 O O . LYS A 1 175 ? 12.900 4.118 -9.903 1.00 97.00 175 LYS A O 1
ATOM 1467 N N . TYR A 1 176 ? 11.566 2.406 -10.501 1.00 97.88 176 TYR A N 1
ATOM 1468 C CA . TYR A 1 176 ? 12.187 2.211 -11.811 1.00 97.88 176 TYR A CA 1
ATOM 1469 C C . TYR A 1 176 ? 12.084 3.487 -12.654 1.00 97.88 176 TYR A C 1
ATOM 1471 O O . TYR A 1 176 ? 13.097 4.007 -13.119 1.00 97.88 176 TYR A O 1
ATOM 1479 N N . TYR A 1 177 ? 10.879 4.057 -12.748 1.00 97.25 177 TYR A N 1
ATOM 1480 C CA . TYR A 1 177 ? 10.638 5.310 -13.456 1.00 97.25 177 TYR A CA 1
ATOM 1481 C C . TYR A 1 177 ? 11.495 6.469 -12.925 1.00 97.25 177 TYR A C 1
ATOM 1483 O O . TYR A 1 177 ? 12.104 7.199 -13.708 1.00 97.25 177 TYR A O 1
ATOM 1491 N N . ALA A 1 178 ? 11.597 6.628 -11.602 1.00 97.56 178 ALA A N 1
ATOM 1492 C CA . ALA A 1 178 ? 12.406 7.679 -10.985 1.00 97.56 178 ALA A CA 1
ATOM 1493 C C . ALA A 1 178 ? 13.906 7.553 -11.307 1.00 97.56 178 ALA A C 1
ATOM 1495 O O . ALA A 1 178 ? 14.602 8.569 -11.367 1.00 97.56 178 ALA A O 1
ATOM 1496 N N . MET A 1 179 ? 14.396 6.327 -11.528 1.00 98.25 179 MET A N 1
ATOM 1497 C CA . MET A 1 179 ? 15.796 6.054 -11.858 1.00 98.25 179 MET A CA 1
ATOM 1498 C C . MET A 1 179 ? 16.137 6.253 -13.340 1.00 98.25 179 MET A C 1
ATOM 1500 O O . MET A 1 179 ? 17.308 6.466 -13.663 1.00 98.25 179 MET A O 1
ATOM 1504 N N . LEU A 1 180 ? 15.146 6.210 -14.236 1.00 98.00 180 LEU A N 1
ATOM 1505 C CA . LEU A 1 180 ? 15.348 6.429 -15.669 1.00 98.00 180 LEU A CA 1
ATOM 1506 C C . LEU A 1 180 ? 16.043 7.770 -15.954 1.00 98.00 180 LEU A C 1
ATOM 1508 O O . LEU A 1 180 ? 15.881 8.764 -15.243 1.00 98.00 180 LEU A O 1
ATOM 1512 N N . ASN A 1 181 ? 16.819 7.812 -17.035 1.00 97.38 181 ASN A N 1
ATOM 1513 C CA . ASN A 1 181 ? 17.390 9.060 -17.524 1.00 97.38 181 ASN A CA 1
ATOM 1514 C C . ASN A 1 181 ? 16.291 10.016 -18.039 1.00 97.38 181 ASN A C 1
ATOM 1516 O O . ASN A 1 181 ? 15.181 9.603 -18.385 1.00 97.38 181 ASN A O 1
ATOM 1520 N N . GLY A 1 182 ? 16.609 11.313 -18.107 1.00 96.56 182 GLY A N 1
ATOM 1521 C CA . GLY A 1 182 ? 15.625 12.347 -18.458 1.00 96.56 182 GLY A CA 1
ATOM 1522 C C . GLY A 1 182 ? 15.005 12.169 -19.849 1.00 96.56 182 GLY A C 1
ATOM 1523 O O . GLY A 1 182 ? 13.852 12.535 -20.060 1.00 96.56 182 GLY A O 1
ATOM 1524 N N . HIS A 1 183 ? 15.732 11.546 -20.784 1.00 96.00 183 HIS A N 1
ATOM 1525 C CA . HIS A 1 183 ? 15.216 11.229 -22.118 1.00 96.00 183 HIS A CA 1
ATOM 1526 C C . HIS A 1 183 ? 14.089 10.193 -22.062 1.00 96.00 183 HIS A C 1
ATOM 1528 O O . HIS A 1 183 ? 13.024 10.409 -22.641 1.00 96.00 183 HIS A O 1
ATOM 1534 N N . MET A 1 184 ? 14.285 9.090 -21.332 1.00 96.69 184 MET A N 1
ATOM 1535 C CA . MET A 1 184 ? 13.251 8.062 -21.162 1.00 96.69 184 MET A CA 1
ATOM 1536 C C . MET A 1 184 ? 12.048 8.588 -20.376 1.00 96.69 184 MET A C 1
ATOM 1538 O O . MET A 1 184 ? 10.913 8.386 -20.807 1.00 96.69 184 MET A O 1
ATOM 1542 N N . GLN A 1 185 ? 12.280 9.329 -19.287 1.00 96.94 185 GLN A N 1
ATOM 1543 C CA . GLN A 1 185 ? 11.200 9.975 -18.529 1.00 96.94 185 GLN A CA 1
ATOM 1544 C C . GLN A 1 185 ? 10.367 10.900 -19.426 1.00 96.94 185 GLN A C 1
ATOM 1546 O O . GLN A 1 185 ? 9.142 10.805 -19.447 1.00 96.94 185 GLN A O 1
ATOM 1551 N N . GLY A 1 186 ? 11.024 11.733 -20.240 1.00 96.38 186 GLY A N 1
ATOM 1552 C CA . GLY A 1 186 ? 10.351 12.624 -21.183 1.00 96.38 186 GLY A CA 1
ATOM 1553 C C . GLY A 1 186 ? 9.500 11.887 -22.221 1.00 96.38 186 GLY A C 1
ATOM 1554 O O . GLY A 1 186 ? 8.380 12.317 -22.500 1.00 96.38 186 GLY A O 1
ATOM 1555 N N . LYS A 1 187 ? 9.984 10.762 -22.769 1.00 95.56 187 LYS A N 1
ATOM 1556 C CA . LYS A 1 187 ? 9.199 9.927 -23.699 1.00 95.56 187 LYS A CA 1
ATOM 1557 C C . LYS A 1 187 ? 7.935 9.370 -23.048 1.00 95.56 187 LYS A C 1
ATOM 1559 O O . LYS A 1 187 ? 6.867 9.453 -23.646 1.00 95.56 187 LYS A O 1
ATOM 1564 N N . ILE A 1 188 ? 8.062 8.839 -21.834 1.00 95.88 188 ILE A N 1
ATOM 1565 C CA . ILE A 1 188 ? 6.948 8.257 -21.078 1.00 95.88 188 ILE A CA 1
ATOM 1566 C C . ILE A 1 188 ? 5.907 9.329 -20.751 1.00 95.88 188 ILE A C 1
ATOM 1568 O O . ILE A 1 188 ? 4.734 9.143 -21.058 1.00 95.88 188 ILE A O 1
ATOM 1572 N N . ILE A 1 189 ? 6.331 10.478 -20.209 1.00 95.19 189 ILE A N 1
ATOM 1573 C CA . ILE A 1 189 ? 5.422 11.572 -19.835 1.00 95.19 189 ILE A CA 1
ATOM 1574 C C . ILE A 1 189 ? 4.560 12.004 -21.022 1.00 95.19 189 ILE A C 1
ATOM 1576 O O . ILE A 1 189 ? 3.353 12.148 -20.864 1.00 95.19 189 ILE A O 1
ATOM 1580 N N . ARG A 1 190 ? 5.148 12.168 -22.217 1.00 95.38 190 ARG A N 1
ATOM 1581 C CA . ARG A 1 190 ? 4.426 12.610 -23.427 1.00 95.38 190 ARG A CA 1
ATOM 1582 C C . ARG A 1 190 ? 3.231 11.727 -23.793 1.00 95.38 190 ARG A C 1
ATOM 1584 O O . ARG A 1 190 ? 2.335 12.203 -24.476 1.00 95.38 190 ARG A O 1
ATOM 1591 N N . ARG A 1 191 ? 3.186 10.469 -23.344 1.00 94.31 191 ARG A N 1
ATOM 1592 C CA . ARG A 1 191 ? 2.072 9.550 -23.623 1.00 94.31 191 ARG A CA 1
ATOM 1593 C C . ARG A 1 191 ? 0.810 9.845 -22.806 1.00 94.31 191 ARG A C 1
ATOM 1595 O O . ARG A 1 191 ? -0.232 9.324 -23.171 1.00 94.31 191 ARG A O 1
ATOM 1602 N N . PHE A 1 192 ? 0.892 10.678 -21.765 1.00 90.19 192 PHE A N 1
ATOM 1603 C CA . PHE A 1 192 ? -0.241 11.022 -20.892 1.00 90.19 192 PHE A CA 1
ATOM 1604 C C . PHE A 1 192 ? -0.835 12.421 -21.144 1.00 90.19 192 PHE A C 1
ATOM 1606 O O . PHE A 1 192 ? -1.760 12.814 -20.442 1.00 90.19 192 PHE A O 1
ATOM 1613 N N . TRP A 1 193 ? -0.305 13.189 -22.103 1.00 78.12 193 TRP A N 1
ATOM 1614 C CA . TRP A 1 193 ? -0.789 14.543 -22.446 1.00 78.12 193 TRP A CA 1
ATOM 1615 C C . TRP A 1 193 ? -1.662 14.572 -23.715 1.00 78.12 193 TRP A C 1
ATOM 1617 O O . TRP A 1 193 ? -1.792 15.617 -24.354 1.00 78.12 193 TRP A O 1
ATOM 1627 N N . HIS A 1 194 ? -2.227 13.426 -24.092 1.00 57.06 194 HIS A N 1
ATOM 1628 C CA . HIS A 1 194 ? -3.142 13.244 -25.220 1.00 57.06 194 HIS A CA 1
ATOM 1629 C C . HIS A 1 194 ? -4.443 12.632 -24.715 1.00 57.06 194 HIS A C 1
ATOM 1631 O O . HIS A 1 194 ? -5.500 13.029 -25.247 1.00 57.06 194 HIS A O 1
#

InterPro domains:
  IPR011664 Abortive infection system protein AbiD/AbiF-like [PF07751] (33-192)

pLDDT: mean 94.39, std 6.23, range [45.5, 98.25]

Sequence (194 aa):
MIAAKPHKDYHELLGLLLERGMIINDRNRAIRKLSQVGYYRLSGFWYPSRIIATTDKGLSYRTDRFLTGTSFEKTYDLYLFDKKLRLLMIDAIERIEIHVRSVIAHEVGRNDPLAYMSSKYINPKFSSAFEHWVYKQKVKLDESRDDCIEWHRSQGKEIPFWVAVETWDFGQMSKYYAMLNGHMQGKIIRRFWH